Protein AF-A0A0F8YBX0-F1 (afdb_monomer)

Foldseek 3Di:
DDDQQEAEAPDPDEDEDAAAEAEAETLAEYEYEYQVAYEYEYAHAYAYEHQAEYEYDANHEYEYHHAYEYEYHHNPQVHAHEHRAEYEYQHAHFYEYLHHHEDEHAEEYEYYRHQYEYAYNEEYEYEAYEYEYEHAQEYHANYEYEYAHEAYEYEYLYYHHLDEYYYHDAAHEYEYENDAHEAEANEEYYHCAEEYHAEYCYYAAQEEYDHQHAPYEYAHENDLHEYYAAYEYEENAEYHYYYNAEYEHNYEYEHAAEYYAEYAEEYAYAEYEYCHEYEHEHNEAEYHYQEEYYYNAEEYEHYHQEYEDQYEYEHPQYEYHYHYHYHYDHPDDHYYYGNPYYD

Radius of gyration: 24.13 Å; Cα contacts (8 Å, |Δi|>4): 1318; chains: 1; bounding box: 61×29×76 Å

Nearest PDB structures (foldseek):
  5awf-assembly1_B  TM=1.419E-01  e=5.765E-01  Escherichia coli K-12

Mean predicted aligned error: 5.69 Å

Secondary structure (DSSP, 8-state):
-PPTT-EEEE-SS-EE-SSPPEEEEESS-EEEE-SS-EEEESSS-EEEEESS-EEE-TT--EEEESSPPEEEEES-TTS-EEESS-EEE-STT-EEE-S-EEE--SS-EEEE-TTSEEEESS-EEESSS-EEEEETTEEEESS-EEEESS-EEEEESSEEESS-EEEEEET--EEEE-TTS-EEESS-EEEEES-EEEE-SSEEESS-EEE-STT--EEEE-TTS-EEESS-EEESS-EEEEESSEEEEEEEEEESS-EEEEESSEEEEEEEEESS-EEEEESSS-EEE-S-EEESSS-EEEEEEEEEESS-EEESSS-EEEEEEEEE--SSPPPEEESS-B-

Sequence (343 aa):
SAQTGQVLFLAGRDVTSTDNSLTVNADGAIRMASSSGIDFSGNGSVTLNAGDYIEIFEGTNINLQGDGVLTLNAANVTNTTRIGGDLTTAGSGGIAFNSNVTFNGSGNQSIDAGTGTLTTGGTISKNSGDLTLTGNAGIDINGSVSANGGSVSLTGNGVDIDGSIEVYGTGNDVTIDSGSGALTVGSYVYINDGGASLTGTGVNVDDSIWAYGAGKDVTIDSGSDALIVDGYVYAARDAVLLSGDIVTVSGQIGAGNDTIVTAGNKITLGSASASGNVSVGSVSGDVEINGPVESVNNNISLTGNNITLAGDVTASNGDVDLNGTVFADGAGSQTFSAGNALT

Structure (mmCIF, N/CA/C/O backbone):
data_AF-A0A0F8YBX0-F1
#
_entry.id   AF-A0A0F8YBX0-F1
#
loop_
_atom_site.group_PDB
_atom_site.id
_atom_site.type_symbol
_atom_site.label_atom_id
_atom_site.label_alt_id
_atom_site.label_comp_id
_atom_site.label_asym_id
_atom_site.label_entity_id
_atom_site.label_seq_id
_atom_site.pdbx_PDB_ins_code
_atom_site.Cartn_x
_atom_site.Cartn_y
_atom_site.Cartn_z
_atom_site.occupancy
_atom_site.B_iso_or_equiv
_atom_site.auth_seq_id
_atom_site.auth_comp_id
_atom_site.auth_asym_id
_atom_site.auth_atom_id
_atom_site.pdbx_PDB_model_num
ATOM 1 N N . SER A 1 1 ? 9.546 1.836 -42.714 1.00 39.84 1 SER A N 1
ATOM 2 C CA . SER A 1 1 ? 10.340 3.032 -43.060 1.00 39.84 1 SER A CA 1
ATOM 3 C C . SER A 1 1 ? 10.356 3.953 -41.856 1.00 39.84 1 SER A C 1
ATOM 5 O O . SER A 1 1 ? 9.281 4.277 -41.367 1.00 39.84 1 SER A O 1
ATOM 7 N N . ALA A 1 2 ? 11.529 4.330 -41.343 1.00 39.16 2 ALA A N 1
ATOM 8 C CA . ALA A 1 2 ? 11.609 5.375 -40.322 1.00 39.16 2 ALA A CA 1
ATOM 9 C C . ALA A 1 2 ? 11.125 6.697 -40.942 1.00 39.16 2 ALA A C 1
ATOM 11 O O . ALA A 1 2 ? 11.551 7.043 -42.046 1.00 39.16 2 ALA A O 1
ATOM 12 N N . GLN A 1 3 ? 10.189 7.386 -40.291 1.00 49.31 3 GLN A N 1
ATOM 13 C CA . GLN A 1 3 ? 9.856 8.762 -40.665 1.00 49.31 3 GLN A CA 1
ATOM 14 C C . GLN A 1 3 ? 11.001 9.687 -40.215 1.00 49.31 3 GLN A C 1
ATOM 16 O O . GLN A 1 3 ? 11.781 9.327 -39.331 1.00 49.31 3 GLN A O 1
ATOM 21 N N . THR A 1 4 ? 11.133 10.862 -40.830 1.00 48.44 4 THR A N 1
ATOM 22 C CA . THR A 1 4 ? 12.103 11.892 -40.418 1.00 48.44 4 THR A CA 1
ATOM 23 C C . THR A 1 4 ? 12.020 12.145 -38.910 1.00 48.44 4 THR A C 1
ATOM 25 O O . THR A 1 4 ? 10.926 12.350 -38.395 1.00 48.44 4 THR A O 1
ATOM 28 N N . GLY A 1 5 ? 13.163 12.109 -38.215 1.00 58.28 5 GLY A N 1
ATOM 29 C CA . GLY A 1 5 ? 13.253 12.344 -36.766 1.00 58.28 5 GLY A CA 1
ATOM 30 C C . GLY A 1 5 ? 13.137 11.101 -35.872 1.00 58.28 5 GLY A C 1
ATOM 31 O O . GLY A 1 5 ? 13.175 11.247 -34.656 1.00 58.28 5 GLY A O 1
ATOM 32 N N . GLN A 1 6 ? 13.013 9.889 -36.430 1.00 66.38 6 GLN A N 1
ATOM 33 C CA . GLN A 1 6 ? 12.926 8.645 -35.649 1.00 66.38 6 GLN A CA 1
ATOM 34 C C . GLN A 1 6 ? 14.276 7.924 -35.534 1.00 66.38 6 GLN A C 1
ATOM 36 O O . GLN A 1 6 ? 15.013 7.822 -36.517 1.00 66.38 6 GLN A O 1
ATOM 41 N N . VAL A 1 7 ? 14.554 7.340 -34.364 1.00 72.12 7 VAL A N 1
ATOM 42 C CA . VAL A 1 7 ? 15.665 6.394 -34.158 1.00 72.12 7 VAL A CA 1
ATOM 43 C C . VAL A 1 7 ? 15.084 4.993 -33.992 1.00 72.12 7 VAL A C 1
ATOM 45 O O . VAL A 1 7 ? 14.197 4.775 -33.170 1.00 72.12 7 VAL A O 1
ATOM 48 N N . LEU A 1 8 ? 15.571 4.035 -34.783 1.00 70.38 8 LEU A N 1
ATOM 49 C CA . LEU A 1 8 ? 15.164 2.634 -34.701 1.00 70.38 8 LEU A CA 1
ATOM 50 C C . LEU A 1 8 ? 16.365 1.771 -34.310 1.00 70.38 8 LEU A C 1
ATOM 52 O O . LEU A 1 8 ? 17.310 1.636 -35.087 1.00 70.38 8 LEU A O 1
ATOM 56 N N . PHE A 1 9 ? 16.284 1.142 -33.142 1.00 67.38 9 PHE A N 1
ATOM 57 C CA . PHE A 1 9 ? 17.184 0.071 -32.737 1.00 67.38 9 PHE A CA 1
ATOM 58 C C . PHE A 1 9 ? 16.578 -1.275 -33.136 1.00 67.38 9 PHE A C 1
ATOM 60 O O . PHE A 1 9 ? 15.561 -1.706 -32.592 1.00 67.38 9 PHE A O 1
ATOM 67 N N . LEU A 1 10 ? 17.219 -1.938 -34.098 1.00 59.41 10 LEU A N 1
ATOM 68 C CA . LEU A 1 10 ? 16.997 -3.348 -34.412 1.00 59.41 10 LEU A CA 1
ATOM 69 C C . LEU A 1 10 ? 18.193 -4.108 -33.848 1.00 59.41 10 LEU A C 1
ATOM 71 O O . LEU A 1 10 ? 19.228 -4.210 -34.508 1.00 59.41 10 LEU A O 1
ATOM 75 N N . ALA A 1 11 ? 18.092 -4.564 -32.605 1.00 52.44 11 ALA A N 1
ATOM 76 C CA . ALA A 1 11 ? 19.176 -5.300 -31.975 1.00 52.44 11 ALA A CA 1
ATOM 77 C C . ALA A 1 11 ? 18.895 -6.803 -32.081 1.00 52.44 11 ALA A C 1
ATOM 79 O O . ALA A 1 11 ? 17.856 -7.285 -31.653 1.00 52.44 11 ALA A O 1
ATOM 80 N N . GLY A 1 12 ? 19.838 -7.537 -32.670 1.00 45.53 12 GLY A N 1
ATOM 81 C CA . GLY A 1 12 ? 20.016 -8.974 -32.435 1.00 45.53 12 GLY A CA 1
ATOM 82 C C . GLY A 1 12 ? 21.286 -9.266 -31.626 1.00 45.53 12 GLY A C 1
ATOM 83 O O . GLY A 1 12 ? 21.743 -10.405 -31.620 1.00 45.53 12 GLY A O 1
ATOM 84 N N . ARG A 1 13 ? 21.915 -8.226 -31.047 1.00 49.25 13 ARG A N 1
ATOM 85 C CA . ARG A 1 13 ? 23.166 -8.261 -30.273 1.00 49.25 13 ARG A CA 1
ATOM 86 C C . ARG A 1 13 ? 23.241 -7.079 -29.296 1.00 49.25 13 ARG A C 1
ATOM 88 O O . ARG A 1 13 ? 22.778 -5.992 -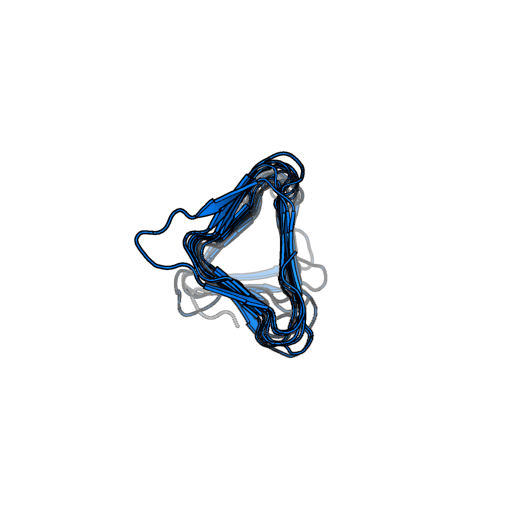29.636 1.00 49.25 13 ARG A O 1
ATOM 95 N N . ASP A 1 14 ? 23.879 -7.323 -28.156 1.00 55.38 14 ASP A N 1
ATOM 96 C CA . ASP A 1 14 ? 24.132 -6.418 -27.025 1.00 55.38 14 ASP A CA 1
ATOM 97 C C . ASP A 1 14 ? 24.730 -5.058 -27.430 1.00 55.38 14 ASP A C 1
ATOM 99 O O . ASP A 1 14 ? 25.577 -4.968 -28.327 1.00 55.38 14 ASP A O 1
ATOM 103 N N . VAL A 1 15 ? 24.329 -3.997 -26.726 1.00 64.06 15 VAL A N 1
ATOM 104 C CA . VAL A 1 15 ? 24.934 -2.663 -26.800 1.00 64.06 15 VAL A CA 1
ATOM 105 C C . VAL A 1 15 ? 25.914 -2.515 -25.632 1.00 64.06 15 VAL A C 1
ATOM 107 O O . VAL A 1 15 ? 25.563 -2.077 -24.540 1.00 64.06 15 VAL A O 1
ATOM 110 N N . THR A 1 16 ? 27.174 -2.889 -25.845 1.00 52.59 16 THR A N 1
ATOM 111 C CA . THR A 1 16 ? 28.233 -2.752 -24.829 1.00 52.59 16 THR A CA 1
ATOM 112 C C . THR A 1 16 ? 28.818 -1.338 -24.831 1.00 52.59 16 THR A C 1
ATOM 114 O O . THR A 1 16 ? 29.357 -0.896 -25.846 1.00 52.59 16 THR A O 1
ATOM 117 N N . SER A 1 17 ? 28.786 -0.648 -23.686 1.00 58.25 17 SER A N 1
ATOM 118 C CA . SER A 1 17 ? 29.531 0.594 -23.446 1.00 58.25 17 SER A CA 1
ATOM 119 C C . SER A 1 17 ? 30.462 0.396 -22.254 1.00 58.25 17 SER A C 1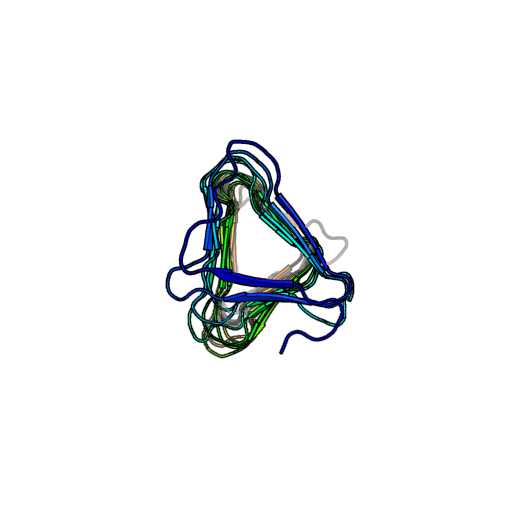
ATOM 121 O O . SER A 1 17 ? 30.015 0.175 -21.140 1.00 58.25 17 SER A O 1
ATOM 123 N N . THR A 1 18 ? 31.773 0.460 -22.451 1.00 52.84 18 THR A N 1
ATOM 124 C CA . THR A 1 18 ? 32.767 0.173 -21.402 1.00 52.84 18 THR A CA 1
ATOM 125 C C . THR A 1 18 ? 32.967 1.363 -20.449 1.00 52.84 18 THR A C 1
ATOM 127 O O . THR A 1 18 ? 34.060 1.908 -20.412 1.00 52.84 18 THR A O 1
ATOM 130 N N . ASP A 1 19 ? 31.918 1.781 -19.728 1.00 61.25 19 ASP A N 1
ATOM 131 C CA . ASP A 1 19 ? 31.865 2.859 -18.704 1.00 61.25 19 ASP A CA 1
ATOM 132 C C . ASP A 1 19 ? 31.370 4.243 -19.161 1.00 61.25 19 ASP A C 1
ATOM 134 O O . ASP A 1 19 ? 31.196 5.137 -18.334 1.00 61.25 19 ASP A O 1
ATOM 138 N N . ASN A 1 20 ? 31.077 4.447 -20.447 1.00 71.94 20 ASN A N 1
ATOM 139 C CA . ASN A 1 20 ? 30.476 5.705 -20.900 1.00 71.94 20 ASN A CA 1
ATOM 140 C C . ASN A 1 20 ? 28.948 5.635 -20.847 1.00 71.94 20 ASN A C 1
ATOM 142 O O . ASN A 1 20 ? 28.354 4.634 -21.255 1.00 71.94 20 ASN A O 1
ATOM 146 N N . SER A 1 21 ? 28.306 6.721 -20.420 1.00 84.94 21 SER A N 1
ATOM 147 C CA . SER A 1 21 ? 26.856 6.855 -20.552 1.00 84.94 21 SER A CA 1
ATOM 148 C C . SER A 1 21 ? 26.447 6.865 -22.028 1.00 84.94 21 SER A C 1
ATOM 150 O O . SER A 1 21 ? 27.082 7.523 -22.857 1.00 84.94 21 SER A O 1
ATOM 152 N N . LEU A 1 22 ? 25.369 6.157 -22.357 1.00 85.94 22 LEU A N 1
ATOM 153 C CA . LEU A 1 22 ? 24.723 6.225 -23.663 1.00 85.94 22 LEU A CA 1
ATOM 154 C C . LEU A 1 22 ? 23.557 7.206 -23.579 1.00 85.94 22 LEU A C 1
ATOM 156 O O . LEU A 1 22 ? 22.619 6.998 -22.816 1.00 85.94 22 LEU A O 1
ATOM 160 N N . THR A 1 23 ? 23.577 8.243 -24.410 1.00 86.25 23 THR A N 1
ATOM 161 C CA . THR A 1 23 ? 22.420 9.122 -24.595 1.00 86.25 23 THR A CA 1
ATOM 162 C C . THR A 1 23 ? 21.936 9.028 -26.030 1.00 86.25 23 THR A C 1
ATOM 164 O O . THR A 1 23 ? 22.690 9.293 -26.967 1.00 86.25 23 THR A O 1
ATOM 167 N N . VAL A 1 24 ? 20.665 8.682 -26.202 1.00 86.50 24 VAL A N 1
ATOM 168 C CA . VAL A 1 24 ? 19.986 8.690 -27.496 1.00 86.50 24 VAL A CA 1
ATOM 169 C C . VAL A 1 24 ? 18.969 9.817 -27.488 1.00 86.50 24 VAL A C 1
ATOM 171 O O . VAL A 1 24 ? 18.080 9.829 -26.646 1.00 86.50 24 VAL A O 1
ATOM 174 N N . ASN A 1 25 ? 19.078 10.736 -28.444 1.00 84.56 25 ASN A N 1
ATOM 175 C CA . ASN A 1 25 ? 18.107 11.806 -28.645 1.00 84.56 25 ASN A CA 1
ATOM 176 C C . ASN A 1 25 ? 17.423 11.618 -30.001 1.00 84.56 25 ASN A C 1
ATOM 178 O O . ASN A 1 25 ? 18.104 11.436 -31.013 1.00 84.56 25 ASN A O 1
ATOM 182 N N . ALA A 1 26 ? 16.098 11.684 -30.025 1.00 82.50 26 ALA A N 1
ATOM 183 C CA . ALA A 1 26 ? 15.301 11.710 -31.242 1.00 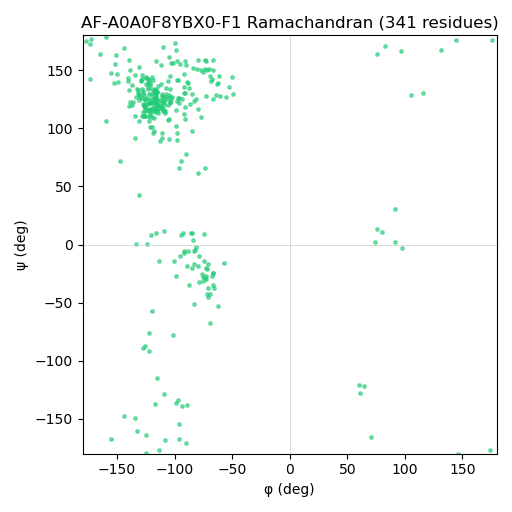82.50 26 ALA A CA 1
ATOM 184 C C . ALA A 1 26 ? 14.270 12.836 -31.146 1.00 82.50 26 ALA A C 1
ATOM 186 O O . ALA A 1 26 ? 13.537 12.907 -30.164 1.00 82.50 26 ALA A O 1
ATOM 187 N N . ASP A 1 27 ? 14.173 13.680 -32.175 1.00 83.00 27 ASP A N 1
ATOM 188 C CA . ASP A 1 27 ? 13.144 14.731 -32.234 1.00 83.00 27 ASP A CA 1
ATOM 189 C C . ASP A 1 27 ? 11.726 14.143 -32.360 1.00 83.00 27 ASP A C 1
ATOM 191 O O . ASP A 1 27 ? 10.754 14.792 -31.995 1.00 83.00 27 ASP A O 1
ATOM 195 N N . GLY A 1 28 ? 11.609 12.917 -32.882 1.00 85.38 28 GLY A N 1
ATOM 196 C CA . GLY A 1 28 ? 10.369 12.144 -32.956 1.00 85.38 28 GLY A CA 1
ATOM 197 C C . GLY A 1 28 ? 10.388 10.952 -31.998 1.00 85.38 28 GLY A C 1
ATOM 198 O O . GLY A 1 28 ? 10.661 11.094 -30.808 1.00 85.38 28 GLY A O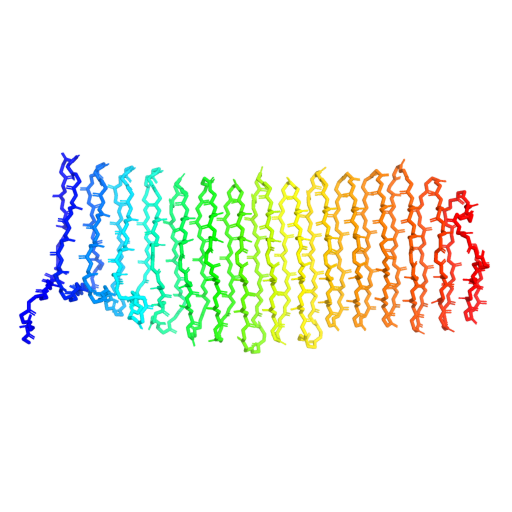 1
ATOM 199 N N . ALA A 1 29 ? 10.091 9.756 -32.512 1.00 85.75 29 ALA A N 1
ATOM 200 C CA . ALA A 1 29 ? 10.025 8.531 -31.714 1.00 85.75 29 ALA A CA 1
ATOM 201 C C . ALA A 1 29 ? 11.353 7.752 -31.661 1.00 85.75 29 ALA A C 1
ATOM 203 O O . ALA A 1 29 ? 12.077 7.663 -32.659 1.00 85.75 29 ALA A O 1
ATOM 204 N N . ILE A 1 30 ? 11.611 7.092 -30.530 1.00 87.62 30 ILE A N 1
ATOM 205 C CA . ILE A 1 30 ? 12.611 6.021 -30.407 1.00 87.62 30 ILE A CA 1
ATOM 206 C C . ILE A 1 30 ? 11.870 4.686 -30.414 1.00 87.62 30 ILE A C 1
ATOM 208 O O . ILE A 1 30 ? 10.954 4.482 -29.625 1.00 87.62 30 ILE A O 1
ATOM 212 N N . ARG A 1 31 ? 12.265 3.762 -31.291 1.00 88.25 31 ARG A N 1
ATOM 213 C CA . ARG A 1 31 ? 11.705 2.405 -31.332 1.00 88.25 31 ARG A CA 1
ATOM 214 C C . ARG A 1 31 ? 12.781 1.354 -31.137 1.00 88.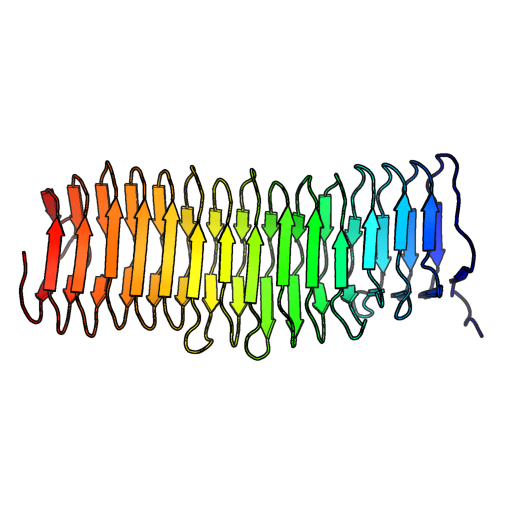25 31 ARG A C 1
ATOM 216 O O . ARG A 1 31 ? 13.860 1.467 -31.718 1.00 88.25 31 ARG A O 1
ATOM 223 N N . MET A 1 32 ? 12.474 0.319 -30.368 1.00 87.56 32 MET A N 1
ATOM 224 C CA . MET A 1 32 ? 13.408 -0.732 -29.979 1.00 87.56 32 MET A CA 1
ATOM 225 C C . MET A 1 32 ? 12.743 -2.100 -30.108 1.00 87.56 32 MET A C 1
ATOM 227 O O . MET A 1 32 ? 11.702 -2.343 -29.502 1.00 87.56 32 MET A O 1
ATOM 231 N N . ALA A 1 33 ? 13.338 -2.993 -30.899 1.00 85.88 33 ALA A N 1
ATOM 232 C CA . ALA A 1 33 ? 12.862 -4.363 -31.077 1.00 85.88 33 ALA A CA 1
ATOM 233 C C . ALA A 1 33 ? 14.023 -5.354 -30.958 1.00 85.88 33 ALA A C 1
ATOM 235 O O . ALA A 1 33 ? 15.055 -5.169 -31.611 1.00 85.88 33 ALA A O 1
ATOM 236 N N . SER A 1 34 ? 13.823 -6.425 -30.193 1.00 84.12 34 SER A N 1
ATOM 237 C CA . SER A 1 34 ? 14.709 -7.589 -30.166 1.00 84.12 34 SER A CA 1
ATOM 238 C C . SER A 1 34 ? 13.937 -8.841 -29.762 1.00 84.12 34 SER A C 1
ATOM 240 O O . SER A 1 34 ? 13.139 -8.812 -28.833 1.00 84.12 34 SER A O 1
ATOM 242 N N . SER A 1 35 ? 14.212 -9.967 -30.422 1.00 80.06 35 SER A N 1
ATOM 243 C CA . SER A 1 35 ? 13.662 -11.273 -30.034 1.00 80.06 35 SER A CA 1
ATOM 244 C C . SER A 1 35 ? 14.392 -11.918 -28.851 1.00 80.06 35 SER A C 1
ATOM 246 O O . SER A 1 35 ? 13.953 -12.956 -28.368 1.00 80.06 35 SER A O 1
ATOM 248 N N . SER A 1 36 ? 15.535 -11.366 -28.436 1.00 81.69 36 SER A N 1
ATOM 249 C CA . SER A 1 36 ? 16.374 -11.889 -27.348 1.00 81.69 36 SER A CA 1
ATOM 250 C C . SER A 1 36 ? 16.569 -10.891 -26.205 1.00 81.69 36 SER A C 1
ATOM 252 O O . SER A 1 36 ? 17.389 -11.138 -25.331 1.00 81.69 36 SER A O 1
ATOM 254 N N . GLY A 1 37 ? 15.855 -9.763 -26.226 1.00 83.69 37 GLY A N 1
ATOM 255 C CA . GLY A 1 37 ? 16.114 -8.626 -25.341 1.00 83.69 37 GLY A CA 1
ATOM 256 C C . GLY A 1 37 ? 17.234 -7.704 -25.840 1.00 83.69 37 GLY A C 1
ATOM 257 O O . GLY A 1 37 ? 17.900 -7.978 -26.845 1.00 83.69 37 GLY A O 1
ATOM 258 N N . ILE A 1 38 ? 17.377 -6.560 -25.179 1.00 85.38 38 ILE A N 1
ATOM 259 C CA . ILE A 1 38 ? 18.378 -5.529 -25.457 1.00 85.38 38 ILE A CA 1
ATOM 260 C C . ILE A 1 38 ? 19.191 -5.325 -24.189 1.00 85.38 38 ILE A C 1
ATOM 262 O O . ILE A 1 38 ? 18.705 -4.749 -23.215 1.00 85.38 38 ILE A O 1
ATOM 266 N N . ASP A 1 39 ? 20.438 -5.768 -24.240 1.00 85.25 39 ASP A N 1
ATOM 267 C CA . ASP A 1 39 ? 21.356 -5.659 -23.119 1.00 85.25 39 ASP A CA 1
ATOM 268 C C . ASP A 1 39 ? 22.241 -4.427 -23.288 1.00 85.25 39 ASP A C 1
ATOM 270 O O . ASP A 1 39 ? 22.920 -4.261 -24.306 1.00 85.25 39 ASP A O 1
ATOM 274 N N . PHE A 1 40 ? 22.255 -3.574 -22.272 1.00 81.12 40 PHE A N 1
ATOM 275 C CA . PHE A 1 40 ? 23.207 -2.486 -22.122 1.00 81.12 40 PHE A CA 1
ATOM 276 C C . PHE A 1 40 ? 24.206 -2.875 -21.040 1.00 81.12 40 PHE A C 1
ATOM 278 O O . PHE A 1 40 ? 23.862 -2.907 -19.863 1.00 81.12 40 PHE A O 1
ATOM 285 N N . SER A 1 41 ? 25.438 -3.200 -21.422 1.00 76.75 41 SER A N 1
ATOM 286 C CA . SER A 1 41 ? 26.470 -3.615 -20.466 1.00 76.75 41 SER A CA 1
ATOM 287 C C . SER A 1 41 ? 27.480 -2.501 -20.210 1.00 76.75 41 SER A C 1
ATOM 289 O O . SER A 1 41 ? 28.002 -1.941 -21.179 1.00 76.75 41 SER A O 1
ATOM 291 N N . GLY A 1 42 ? 27.799 -2.254 -18.938 1.00 71.25 42 GLY A N 1
ATOM 292 C CA . GLY A 1 42 ? 28.751 -1.252 -18.456 1.00 71.25 42 GLY A CA 1
ATOM 293 C C . GLY A 1 42 ? 28.189 -0.391 -17.325 1.00 71.25 42 GLY A C 1
ATOM 294 O O . GLY A 1 42 ? 26.989 -0.373 -17.083 1.00 71.25 42 GLY A O 1
ATOM 295 N N . ASN A 1 43 ? 29.053 0.367 -16.645 1.00 79.94 43 ASN A N 1
ATOM 296 C CA . ASN A 1 43 ? 28.651 1.171 -15.479 1.00 79.94 43 ASN A CA 1
ATOM 297 C C . ASN A 1 43 ? 28.011 2.529 -15.830 1.00 79.94 43 ASN A C 1
ATOM 299 O O . ASN A 1 43 ? 27.601 3.267 -14.939 1.00 79.94 43 ASN A O 1
ATOM 303 N N . GLY A 1 44 ? 27.967 2.895 -17.114 1.00 82.19 44 GLY A N 1
ATOM 304 C CA . GLY A 1 44 ? 27.393 4.162 -17.567 1.00 82.19 44 GLY A CA 1
ATOM 305 C C . GLY A 1 44 ? 25.863 4.137 -17.589 1.00 82.19 44 GLY A C 1
ATOM 306 O O . GLY A 1 44 ? 25.254 3.101 -17.844 1.00 82.19 44 GLY A O 1
ATOM 307 N N . SER A 1 45 ? 25.232 5.292 -17.375 1.00 88.31 45 SER A N 1
ATOM 308 C CA . SER A 1 45 ? 23.773 5.419 -17.491 1.00 88.31 45 SER A CA 1
ATOM 309 C C . SER A 1 45 ? 23.309 5.318 -18.945 1.00 88.31 45 SER A C 1
ATOM 311 O O . SER A 1 45 ? 24.011 5.739 -19.869 1.00 88.31 45 SER A O 1
ATOM 313 N N . VAL A 1 46 ? 22.088 4.828 -19.153 1.00 89.00 46 VAL A N 1
ATOM 314 C CA . VAL A 1 46 ? 21.417 4.827 -20.458 1.00 89.00 46 VAL A CA 1
ATOM 315 C C . VAL A 1 46 ? 20.250 5.793 -20.397 1.00 89.00 46 VAL A C 1
ATOM 317 O O . VAL A 1 46 ? 19.318 5.611 -19.621 1.00 89.00 46 VAL A O 1
ATOM 320 N N . THR A 1 47 ? 20.280 6.820 -21.237 1.00 88.94 47 THR A N 1
ATOM 321 C CA . THR A 1 47 ? 19.202 7.802 -21.345 1.00 88.94 47 THR A CA 1
ATOM 322 C C . THR A 1 47 ? 18.628 7.795 -22.752 1.00 88.94 47 THR A C 1
ATOM 324 O O . THR A 1 47 ? 19.343 8.046 -23.726 1.00 88.94 47 THR A O 1
ATOM 327 N N . LEU A 1 48 ? 17.324 7.554 -22.856 1.00 89.12 48 LEU A N 1
ATOM 328 C CA . LEU A 1 48 ? 16.567 7.646 -24.099 1.00 89.12 48 LEU A CA 1
ATOM 329 C C . LEU A 1 48 ? 15.654 8.872 -24.025 1.00 89.12 48 LEU A C 1
ATOM 331 O O . LEU A 1 48 ? 14.759 8.922 -23.186 1.00 89.12 48 LEU A O 1
ATOM 335 N N . ASN A 1 49 ? 15.883 9.850 -24.898 1.00 86.62 49 ASN A N 1
ATOM 336 C CA . ASN A 1 49 ? 15.092 11.072 -25.004 1.00 86.62 49 ASN A CA 1
ATOM 337 C C . ASN A 1 49 ? 14.381 11.103 -26.359 1.00 86.62 49 ASN A C 1
ATOM 339 O O . ASN A 1 49 ? 15.027 11.226 -27.402 1.00 86.62 49 ASN A O 1
ATOM 343 N N . ALA A 1 50 ? 13.057 11.012 -26.347 1.00 84.81 50 ALA A N 1
ATOM 344 C CA . ALA A 1 50 ? 12.219 11.112 -27.534 1.00 84.81 50 ALA A CA 1
ATOM 345 C C . ALA A 1 50 ? 11.338 12.366 -27.460 1.00 84.81 50 ALA A C 1
ATOM 347 O O . ALA A 1 50 ? 10.733 12.646 -26.424 1.00 84.81 50 ALA A O 1
ATOM 348 N N . GLY A 1 51 ? 11.231 13.107 -28.562 1.00 81.44 51 GLY A N 1
ATOM 349 C CA . GLY A 1 51 ? 10.289 14.219 -28.677 1.00 81.44 51 GLY A CA 1
ATOM 350 C C . GLY A 1 51 ? 8.832 13.750 -28.665 1.00 81.44 51 GLY A C 1
ATOM 351 O O . GLY A 1 51 ? 7.988 14.409 -28.062 1.00 81.44 51 GLY A O 1
ATOM 352 N N . ASP A 1 52 ? 8.558 12.576 -29.251 1.00 85.19 52 ASP A N 1
ATOM 353 C CA . ASP A 1 52 ? 7.218 11.980 -29.298 1.00 85.19 52 ASP A CA 1
ATOM 354 C C . ASP A 1 52 ? 7.024 10.867 -28.258 1.00 85.19 52 ASP A C 1
ATOM 356 O O . ASP A 1 52 ? 6.366 11.088 -27.251 1.00 85.19 52 ASP A O 1
ATOM 360 N N . TYR A 1 53 ? 7.550 9.662 -28.510 1.00 86.31 53 TYR A N 1
ATOM 361 C CA . TYR A 1 53 ? 7.425 8.497 -27.623 1.00 86.31 53 TYR A CA 1
ATOM 362 C C . TYR A 1 53 ? 8.613 7.549 -27.736 1.00 86.31 53 TYR A C 1
ATOM 364 O O . TYR A 1 53 ? 9.343 7.543 -28.731 1.00 86.31 53 TYR A O 1
ATOM 372 N N . ILE A 1 54 ? 8.745 6.687 -26.733 1.00 88.00 54 ILE A N 1
ATOM 373 C CA . ILE A 1 54 ? 9.626 5.522 -26.755 1.00 88.00 54 ILE A CA 1
ATOM 374 C C . ILE A 1 54 ? 8.744 4.277 -26.875 1.00 88.00 54 ILE A C 1
ATOM 376 O O . ILE A 1 54 ? 7.777 4.129 -26.135 1.00 88.00 54 ILE A O 1
ATOM 380 N N . GLU A 1 55 ? 9.038 3.393 -27.820 1.00 89.31 55 GLU A N 1
ATOM 381 C CA . GLU A 1 55 ? 8.318 2.131 -28.010 1.00 89.31 55 GLU A CA 1
ATOM 382 C C . GLU A 1 55 ? 9.297 0.961 -27.988 1.00 89.31 55 GLU A C 1
ATOM 384 O O . GLU A 1 55 ? 10.186 0.858 -28.834 1.00 89.31 55 GLU A O 1
ATOM 389 N N . ILE A 1 56 ? 9.104 0.069 -27.025 1.00 88.44 56 ILE A N 1
ATOM 390 C CA . ILE A 1 56 ? 9.797 -1.207 -26.894 1.00 88.44 56 ILE A CA 1
ATOM 391 C C . ILE A 1 56 ? 8.776 -2.286 -27.248 1.00 88.44 56 ILE A C 1
ATOM 393 O O . ILE A 1 56 ? 7.748 -2.414 -26.581 1.00 88.44 56 ILE A O 1
ATOM 397 N N . PHE A 1 57 ? 9.012 -3.017 -28.336 1.00 85.69 57 PHE A N 1
ATOM 398 C CA . PHE A 1 57 ? 8.025 -3.958 -28.871 1.00 85.69 57 PHE A CA 1
ATOM 399 C C . PHE A 1 57 ? 7.771 -5.155 -27.942 1.00 85.69 57 PHE A C 1
ATOM 401 O O . PHE A 1 57 ? 8.596 -5.500 -27.098 1.00 85.69 57 PHE A O 1
ATOM 408 N N . GLU A 1 58 ? 6.614 -5.803 -28.115 1.00 82.38 58 GLU A N 1
ATOM 409 C CA . GLU A 1 58 ? 6.223 -6.986 -27.335 1.00 82.38 58 GLU A CA 1
ATOM 410 C C . GLU A 1 58 ? 7.303 -8.075 -27.357 1.00 82.38 58 GLU A C 1
ATOM 412 O O . GLU A 1 58 ? 7.899 -8.358 -28.399 1.00 82.38 58 GLU A O 1
ATOM 417 N N . GLY A 1 59 ? 7.579 -8.648 -26.182 1.00 80.44 59 GLY A N 1
ATOM 418 C CA . GLY A 1 59 ? 8.622 -9.658 -25.990 1.00 80.44 59 GLY A CA 1
ATOM 419 C C . GLY A 1 59 ? 10.056 -9.115 -26.006 1.00 80.44 59 GLY A C 1
ATOM 420 O O . GLY A 1 59 ? 10.996 -9.899 -25.893 1.00 80.44 59 GLY A O 1
ATOM 421 N N . THR A 1 60 ? 10.249 -7.797 -26.141 1.00 85.12 60 THR A N 1
ATOM 422 C CA . THR A 1 60 ? 11.569 -7.168 -26.014 1.00 85.12 60 THR A CA 1
ATOM 423 C C . THR A 1 60 ? 11.800 -6.739 -24.569 1.00 85.12 60 THR A C 1
ATOM 425 O O . THR A 1 60 ? 11.221 -5.754 -24.117 1.00 85.12 60 THR A O 1
ATOM 428 N N . ASN A 1 61 ? 12.685 -7.447 -23.870 1.00 86.06 61 ASN A N 1
ATOM 429 C CA . ASN A 1 61 ? 13.170 -7.031 -22.553 1.00 86.06 61 ASN A CA 1
ATOM 430 C C . ASN A 1 61 ? 14.326 -6.033 -22.699 1.00 86.06 61 ASN A C 1
ATOM 432 O O . ASN A 1 61 ? 15.067 -6.093 -23.685 1.00 86.06 61 ASN A O 1
ATOM 436 N N . ILE A 1 62 ? 14.511 -5.146 -21.723 1.00 85.75 62 ILE A N 1
ATOM 437 C CA . ILE A 1 62 ? 15.727 -4.330 -21.607 1.00 85.75 62 ILE A CA 1
ATOM 438 C C . ILE A 1 62 ? 16.443 -4.690 -20.315 1.00 85.75 62 ILE A C 1
ATOM 440 O O . ILE A 1 62 ? 15.864 -4.572 -19.238 1.00 85.75 62 ILE A O 1
ATOM 444 N N . ASN A 1 63 ? 17.720 -5.043 -20.434 1.00 85.62 63 ASN A N 1
ATOM 445 C CA . ASN A 1 63 ? 18.566 -5.354 -19.293 1.00 85.62 63 ASN A CA 1
ATOM 446 C C . ASN A 1 63 ? 19.736 -4.370 -19.232 1.00 85.62 63 ASN A C 1
ATOM 448 O O . ASN A 1 63 ? 20.521 -4.274 -20.175 1.00 85.62 63 ASN A O 1
ATOM 452 N N . LEU A 1 64 ? 19.891 -3.655 -18.122 1.00 83.69 64 LEU A N 1
ATOM 453 C CA . LEU A 1 64 ? 21.097 -2.878 -17.835 1.00 83.69 64 LEU A CA 1
ATOM 454 C C . LEU A 1 64 ? 21.999 -3.681 -16.903 1.00 83.69 64 LEU A C 1
ATOM 456 O O . LEU A 1 64 ? 21.657 -3.955 -15.753 1.00 83.69 64 LEU A O 1
ATOM 460 N N . GLN A 1 65 ? 23.173 -4.048 -17.403 1.00 80.12 65 GLN A N 1
ATOM 461 C CA . GLN A 1 65 ? 24.207 -4.734 -16.642 1.00 80.12 65 GLN A CA 1
ATOM 462 C C . GLN A 1 65 ? 25.230 -3.697 -16.162 1.00 80.12 65 GLN A C 1
ATOM 464 O O . GLN A 1 65 ? 26.138 -3.337 -16.909 1.00 80.12 65 GLN A O 1
ATOM 469 N N . GLY A 1 66 ? 25.076 -3.209 -14.931 1.00 77.25 66 GLY A N 1
ATOM 470 C CA . GLY A 1 66 ? 25.996 -2.261 -14.296 1.00 77.25 66 GLY A CA 1
ATOM 471 C C . GLY A 1 66 ? 25.288 -1.275 -13.371 1.00 77.25 66 GLY A C 1
ATOM 472 O O . GLY A 1 66 ? 24.069 -1.324 -13.218 1.00 77.25 66 GLY A O 1
ATOM 473 N N . ASP A 1 67 ? 26.063 -0.379 -12.760 1.00 83.50 67 ASP A N 1
ATOM 474 C CA . ASP A 1 67 ? 25.585 0.562 -11.731 1.00 83.50 67 ASP A CA 1
ATOM 475 C C . ASP A 1 67 ? 24.949 1.847 -12.291 1.00 83.50 67 ASP A C 1
ATOM 477 O O . ASP A 1 67 ? 24.588 2.749 -11.535 1.00 83.50 67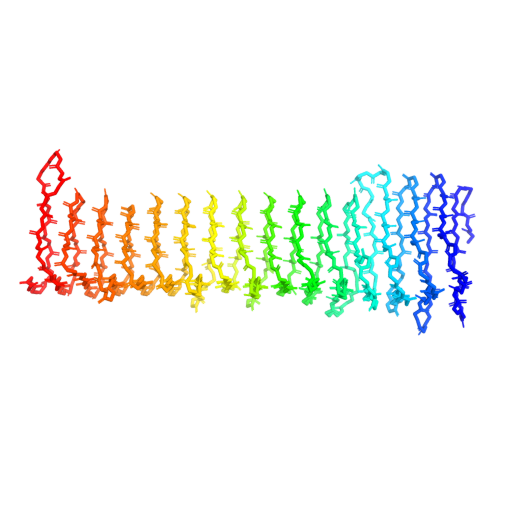 ASP A O 1
ATOM 481 N N . GLY A 1 68 ? 24.822 1.949 -13.616 1.00 84.12 68 GLY A N 1
ATOM 482 C CA . GLY A 1 68 ? 24.188 3.077 -14.289 1.00 84.12 68 GLY A CA 1
ATOM 483 C C . GLY A 1 68 ? 22.664 3.072 -14.156 1.00 84.12 68 GLY A C 1
ATOM 484 O O . GLY A 1 68 ? 22.040 2.040 -13.921 1.00 84.12 68 GLY A O 1
ATOM 485 N N . VAL A 1 69 ? 22.056 4.244 -14.344 1.00 88.12 69 VAL A N 1
ATOM 486 C CA . VAL A 1 69 ? 20.593 4.415 -14.322 1.00 88.12 69 VAL A CA 1
ATOM 487 C C . VAL A 1 69 ? 20.018 4.175 -15.719 1.00 88.12 69 VAL A C 1
ATOM 489 O O . VAL A 1 69 ? 20.573 4.686 -16.699 1.00 88.12 69 VAL A O 1
ATOM 492 N N . LEU A 1 70 ? 18.880 3.480 -15.828 1.00 89.62 70 LEU A N 1
ATOM 493 C CA . LEU A 1 70 ? 18.038 3.549 -17.029 1.00 89.62 70 LEU A CA 1
ATOM 494 C C . LEU A 1 70 ? 17.075 4.726 -16.906 1.00 89.62 70 LEU A C 1
ATOM 496 O O . LEU A 1 70 ? 16.247 4.758 -16.002 1.00 89.62 70 LEU A O 1
ATOM 500 N N . THR A 1 71 ? 17.131 5.669 -17.839 1.00 89.06 71 THR A N 1
ATOM 501 C CA . THR A 1 71 ? 16.215 6.811 -17.883 1.00 89.06 71 THR A CA 1
ATOM 502 C C . THR A 1 71 ? 15.457 6.849 -19.203 1.00 89.06 71 THR A C 1
ATOM 504 O O . THR A 1 71 ? 16.069 6.948 -20.271 1.00 89.06 71 THR A O 1
ATOM 507 N N . LEU A 1 72 ? 14.123 6.817 -19.131 1.00 89.12 72 LEU A N 1
ATOM 508 C CA . LEU A 1 72 ? 13.237 6.937 -20.292 1.00 89.12 72 LEU A CA 1
ATOM 509 C C . LEU A 1 72 ? 12.437 8.245 -20.239 1.00 89.12 72 LEU A C 1
ATOM 511 O O . LEU A 1 72 ? 11.621 8.459 -19.338 1.00 89.12 72 LEU A O 1
ATOM 515 N N . ASN A 1 73 ? 12.650 9.098 -21.242 1.00 87.38 73 ASN A N 1
ATOM 516 C CA . ASN A 1 73 ? 12.059 10.429 -21.338 1.00 87.38 73 ASN A CA 1
ATOM 517 C C . ASN A 1 73 ? 11.316 10.601 -22.669 1.00 87.38 73 ASN A C 1
ATOM 519 O O . ASN A 1 73 ? 11.945 10.721 -23.722 1.00 87.38 73 ASN A O 1
ATOM 523 N N . ALA A 1 74 ? 9.986 10.680 -22.623 1.00 84.62 74 ALA A N 1
ATOM 524 C CA . ALA A 1 74 ? 9.166 11.146 -23.739 1.00 84.62 74 ALA A CA 1
ATOM 525 C C . ALA A 1 74 ? 8.641 12.560 -23.437 1.00 84.62 74 ALA A C 1
ATOM 527 O O . ALA A 1 74 ? 7.965 12.772 -22.431 1.00 84.62 74 ALA A O 1
ATOM 528 N N . ALA A 1 75 ? 8.974 13.538 -24.285 1.00 77.69 75 ALA A N 1
ATOM 529 C CA . ALA A 1 75 ? 8.630 14.945 -24.053 1.00 77.69 75 ALA A CA 1
ATOM 530 C C . ALA A 1 75 ? 7.136 15.240 -24.264 1.00 77.69 75 ALA A C 1
ATOM 532 O O . ALA A 1 75 ? 6.576 16.142 -23.636 1.00 77.69 75 ALA A O 1
ATOM 533 N N . ASN A 1 76 ? 6.473 14.489 -25.144 1.00 73.38 76 ASN A N 1
ATOM 534 C CA . ASN A 1 76 ? 5.047 14.635 -25.367 1.00 73.38 76 ASN A CA 1
ATOM 535 C C . ASN A 1 76 ? 4.257 13.813 -24.342 1.00 73.38 76 ASN A C 1
ATOM 537 O O . ASN A 1 76 ? 4.005 12.631 -24.541 1.00 73.38 76 ASN A O 1
ATOM 541 N N . VAL A 1 77 ? 3.787 14.471 -23.282 1.00 58.38 77 VAL A N 1
ATOM 542 C CA . VAL A 1 77 ? 2.986 13.866 -22.199 1.00 58.38 77 VAL A CA 1
ATOM 543 C C . VAL A 1 77 ? 1.693 13.171 -22.661 1.00 58.38 77 VAL A C 1
ATOM 545 O O . VAL A 1 77 ? 1.118 12.391 -21.903 1.00 58.38 77 VAL A O 1
ATOM 548 N N . THR A 1 78 ? 1.227 13.428 -23.892 1.00 61.94 78 THR A N 1
ATOM 549 C CA . THR A 1 78 ? 0.067 12.731 -24.482 1.00 61.94 78 THR A CA 1
ATOM 550 C C . THR A 1 78 ? 0.431 11.405 -25.151 1.00 61.94 78 THR A C 1
ATOM 552 O O . THR A 1 78 ? -0.436 10.550 -25.316 1.00 61.94 78 THR A O 1
ATOM 555 N N . ASN A 1 79 ? 1.704 11.207 -25.502 1.00 65.25 79 ASN A N 1
ATOM 556 C CA . ASN A 1 79 ? 2.214 9.972 -26.073 1.00 65.25 79 ASN A CA 1
ATOM 557 C C . ASN A 1 79 ? 3.015 9.215 -25.003 1.00 65.25 79 ASN A C 1
ATOM 559 O O . ASN A 1 79 ? 4.115 9.591 -24.617 1.00 65.25 79 ASN A O 1
ATOM 563 N N . THR A 1 80 ? 2.440 8.122 -24.519 1.00 79.25 80 THR A N 1
ATOM 564 C CA . THR A 1 80 ? 3.033 7.252 -23.497 1.00 79.25 80 THR A CA 1
ATOM 565 C C . THR A 1 80 ? 4.261 6.515 -24.031 1.00 79.25 80 THR A C 1
ATOM 567 O O . THR A 1 80 ? 4.224 5.994 -25.150 1.00 79.25 80 THR A O 1
ATOM 570 N N . THR A 1 81 ? 5.302 6.364 -23.210 1.00 90.88 81 THR A N 1
ATOM 571 C CA . THR A 1 81 ? 6.318 5.325 -23.428 1.00 90.88 81 THR A CA 1
ATOM 572 C C . THR A 1 81 ? 5.632 3.960 -23.384 1.00 90.88 81 THR A C 1
ATOM 574 O O . THR A 1 81 ? 4.897 3.677 -22.446 1.00 90.88 81 THR A O 1
ATOM 577 N N . ARG A 1 82 ? 5.823 3.113 -24.397 1.00 92.38 82 ARG A N 1
ATOM 578 C CA . ARG A 1 82 ? 5.187 1.790 -24.500 1.00 92.38 82 ARG A CA 1
ATOM 579 C C . ARG A 1 82 ? 6.228 0.703 -24.302 1.00 92.38 82 ARG A C 1
ATOM 581 O O . ARG A 1 82 ? 7.240 0.712 -25.003 1.00 92.38 82 ARG A O 1
ATOM 588 N N . ILE A 1 83 ? 5.979 -0.215 -23.375 1.00 92.94 83 ILE A N 1
ATOM 589 C CA . ILE A 1 83 ? 6.924 -1.271 -23.009 1.00 92.94 83 ILE A CA 1
ATOM 590 C C . ILE A 1 83 ? 6.250 -2.632 -23.121 1.00 92.94 83 ILE A C 1
ATOM 592 O O . ILE A 1 83 ? 5.354 -2.971 -22.349 1.00 92.94 83 ILE A O 1
ATOM 596 N N . GLY A 1 84 ? 6.677 -3.412 -24.109 1.00 91.31 84 GLY A N 1
ATOM 597 C CA . GLY A 1 84 ? 6.104 -4.716 -24.420 1.00 91.31 84 GLY A CA 1
ATOM 598 C C . GLY A 1 84 ? 6.773 -5.910 -23.728 1.00 91.31 84 GLY A C 1
ATOM 599 O O . GLY A 1 84 ? 6.290 -7.029 -23.889 1.00 91.31 84 GLY A O 1
ATOM 600 N N . GLY A 1 85 ? 7.868 -5.692 -22.999 1.00 92.00 85 GLY A N 1
ATOM 601 C CA . GLY A 1 85 ? 8.563 -6.702 -22.194 1.00 92.00 85 GLY A CA 1
ATOM 602 C C . GLY A 1 85 ? 8.887 -6.193 -20.790 1.00 92.00 85 GLY A C 1
ATOM 603 O O . GLY A 1 85 ? 8.278 -5.224 -20.330 1.00 92.00 85 GLY A O 1
ATOM 604 N N . ASP A 1 86 ? 9.836 -6.847 -20.134 1.00 95.06 86 ASP A N 1
ATOM 605 C CA . ASP A 1 86 ? 10.305 -6.488 -18.794 1.00 95.06 86 ASP A CA 1
ATOM 606 C C . ASP A 1 86 ? 11.487 -5.515 -18.854 1.00 95.06 86 ASP A C 1
ATOM 608 O O . ASP A 1 86 ? 12.216 -5.447 -19.852 1.00 95.06 86 ASP A O 1
ATOM 612 N N . LEU A 1 87 ? 11.694 -4.774 -17.766 1.00 94.44 87 LEU A N 1
ATOM 613 C CA . LEU A 1 87 ? 12.868 -3.927 -17.575 1.00 94.44 87 LEU A CA 1
ATOM 614 C C . LEU A 1 87 ? 13.624 -4.370 -16.329 1.00 94.44 87 LEU A C 1
ATOM 616 O O . LEU A 1 87 ? 13.031 -4.455 -15.257 1.00 94.44 87 LEU A O 1
ATOM 620 N N . THR A 1 88 ? 14.930 -4.585 -16.447 1.00 93.94 88 THR A N 1
ATOM 621 C CA . THR A 1 88 ? 15.764 -5.003 -15.315 1.00 93.94 88 THR A CA 1
ATOM 622 C C . THR A 1 88 ? 17.087 -4.247 -15.300 1.00 93.94 88 THR A C 1
ATOM 624 O O . THR A 1 88 ? 17.745 -4.100 -16.331 1.00 93.94 88 THR A O 1
ATOM 627 N N . THR A 1 89 ? 17.522 -3.800 -14.127 1.00 92.00 89 THR A N 1
ATOM 628 C CA . THR A 1 89 ? 18.887 -3.318 -13.877 1.00 92.00 89 THR A CA 1
ATOM 629 C C . THR A 1 89 ? 19.560 -4.222 -12.851 1.00 92.00 89 THR A C 1
ATOM 631 O O . THR A 1 89 ? 18.967 -4.530 -11.825 1.00 92.00 89 THR A O 1
ATOM 634 N N . ALA A 1 90 ? 20.804 -4.635 -13.087 1.00 85.69 90 ALA A N 1
ATOM 635 C CA . ALA A 1 90 ? 21.532 -5.511 -12.162 1.00 85.69 90 ALA A CA 1
ATOM 636 C C . ALA A 1 90 ? 22.338 -4.757 -11.083 1.00 85.69 90 ALA A C 1
ATOM 638 O O . ALA A 1 90 ? 22.736 -5.367 -10.091 1.00 85.69 90 ALA A O 1
ATOM 639 N N . GLY A 1 91 ? 22.625 -3.467 -11.288 1.00 82.19 91 GLY A N 1
ATOM 640 C CA . GLY A 1 91 ? 23.434 -2.653 -10.375 1.00 82.19 91 GLY A CA 1
ATOM 641 C C . GLY A 1 91 ? 22.634 -1.611 -9.598 1.00 82.19 91 GLY A C 1
ATOM 642 O O . GLY A 1 91 ? 21.403 -1.623 -9.582 1.00 82.19 91 GLY A O 1
ATOM 643 N N . SER A 1 92 ? 23.353 -0.696 -8.947 1.00 87.81 92 SER A N 1
ATOM 644 C CA . SER A 1 92 ? 22.771 0.250 -7.980 1.00 87.81 92 SER A CA 1
ATOM 645 C C . SER A 1 92 ? 22.106 1.490 -8.582 1.00 87.81 92 SER A C 1
ATOM 647 O O . SER A 1 92 ? 21.609 2.329 -7.835 1.00 87.81 92 SER A O 1
ATOM 649 N N . GLY A 1 93 ? 22.131 1.659 -9.905 1.00 87.25 93 GLY A N 1
ATOM 650 C CA . GLY A 1 93 ? 21.647 2.880 -10.558 1.00 87.25 93 GLY A CA 1
ATOM 651 C C . GLY A 1 93 ? 20.126 3.001 -10.618 1.00 87.25 93 GLY A C 1
ATOM 652 O O . GLY A 1 93 ? 19.598 4.109 -10.596 1.00 87.25 93 GLY A O 1
ATOM 653 N N . GLY A 1 94 ? 19.410 1.879 -10.647 1.00 94.56 94 GLY A N 1
ATOM 654 C CA . GLY A 1 94 ? 17.952 1.867 -10.688 1.00 94.56 94 GLY A CA 1
ATOM 655 C C . GLY A 1 94 ? 17.349 2.333 -12.017 1.00 94.56 94 GLY A C 1
ATOM 656 O O . GLY A 1 94 ? 18.016 2.406 -13.057 1.00 94.56 94 GLY A O 1
ATOM 657 N N . ILE A 1 95 ? 16.046 2.617 -11.990 1.00 96.19 95 ILE A N 1
ATOM 658 C CA . ILE A 1 95 ? 15.230 2.911 -13.175 1.00 96.19 95 ILE A CA 1
ATOM 659 C C . ILE A 1 95 ? 14.413 4.176 -12.920 1.00 96.19 95 ILE A C 1
ATOM 661 O O . ILE A 1 95 ? 13.760 4.300 -11.889 1.00 96.19 95 ILE A O 1
ATOM 665 N N . ALA A 1 96 ? 14.412 5.096 -13.883 1.00 95.19 96 ALA A N 1
ATOM 666 C CA . ALA A 1 96 ? 13.658 6.340 -13.822 1.00 95.19 96 ALA A CA 1
ATOM 667 C C . ALA A 1 96 ? 12.769 6.537 -15.060 1.00 95.19 96 ALA A C 1
ATOM 669 O O . ALA A 1 96 ? 13.245 6.515 -16.203 1.00 95.19 96 ALA A O 1
ATOM 670 N N . PHE A 1 97 ? 11.486 6.817 -14.829 1.00 93.81 97 PHE A N 1
ATOM 671 C CA . PHE A 1 97 ? 10.545 7.250 -15.862 1.00 93.81 97 PHE A CA 1
ATOM 672 C C . PHE A 1 97 ? 10.081 8.675 -15.583 1.00 93.81 97 PHE A C 1
ATOM 674 O O . PHE A 1 97 ? 9.355 8.911 -14.625 1.00 93.81 97 PHE A O 1
ATOM 681 N N . ASN A 1 98 ? 10.422 9.625 -16.452 1.00 90.19 98 ASN A N 1
ATOM 682 C CA . ASN A 1 98 ? 9.992 11.024 -16.287 1.00 90.19 98 ASN A CA 1
ATOM 683 C C . ASN A 1 98 ? 8.710 11.355 -17.072 1.00 90.19 98 ASN A C 1
ATOM 685 O O . ASN A 1 98 ? 8.341 12.516 -17.217 1.00 90.19 98 ASN A O 1
ATOM 689 N N . SER A 1 99 ? 8.062 10.340 -17.641 1.00 90.00 99 SER A N 1
ATOM 690 C CA . SER A 1 99 ? 6.874 10.468 -18.486 1.00 90.00 99 SER A CA 1
ATOM 691 C C . SER A 1 99 ? 5.935 9.289 -18.249 1.00 90.00 99 SER A C 1
ATOM 693 O O . SER A 1 99 ? 6.321 8.310 -17.612 1.00 90.00 99 SER A O 1
ATOM 695 N N . ASN A 1 100 ? 4.710 9.374 -18.767 1.00 92.12 100 ASN A N 1
ATOM 696 C CA . ASN A 1 100 ? 3.746 8.282 -18.667 1.00 92.12 100 ASN A CA 1
ATOM 697 C C . ASN A 1 100 ? 4.262 7.025 -19.382 1.00 92.12 100 ASN A C 1
ATOM 699 O O . ASN A 1 100 ? 4.789 7.101 -20.498 1.00 92.12 100 ASN A O 1
ATOM 703 N N . VAL A 1 101 ? 4.051 5.866 -18.765 1.00 93.75 101 VAL A N 1
ATOM 704 C CA . VAL A 1 101 ? 4.456 4.553 -19.266 1.00 93.75 101 VAL A CA 1
ATOM 705 C C . VAL A 1 101 ? 3.236 3.646 -19.360 1.00 93.75 101 VAL A C 1
ATOM 707 O O . VAL A 1 101 ? 2.428 3.556 -18.439 1.00 93.75 101 VAL A O 1
ATOM 710 N N . THR A 1 102 ? 3.116 2.927 -20.467 1.00 94.25 102 THR A N 1
ATOM 711 C CA . THR A 1 102 ? 2.149 1.847 -20.641 1.00 94.25 102 THR A CA 1
ATOM 712 C C . THR A 1 102 ? 2.891 0.548 -20.899 1.00 94.25 102 THR A C 1
ATOM 714 O O . THR A 1 102 ? 3.521 0.371 -21.943 1.00 94.25 102 THR A O 1
ATOM 717 N N . PHE A 1 103 ? 2.763 -0.385 -19.966 1.00 94.75 103 PHE A N 1
ATOM 718 C CA . PHE A 1 103 ? 3.158 -1.773 -20.136 1.00 94.75 103 PHE A CA 1
ATOM 719 C C . PHE A 1 103 ? 2.093 -2.469 -20.990 1.00 94.75 103 PHE A C 1
ATOM 721 O O . PHE A 1 103 ? 0.935 -2.609 -20.594 1.00 94.75 103 PHE A O 1
ATOM 728 N N . ASN A 1 104 ? 2.454 -2.806 -22.228 1.00 90.88 104 ASN A N 1
ATOM 729 C CA . ASN A 1 104 ? 1.514 -3.252 -23.259 1.00 90.88 104 ASN A CA 1
ATOM 730 C C . ASN A 1 104 ? 1.747 -4.693 -23.727 1.00 90.88 104 ASN A C 1
ATOM 732 O O . ASN A 1 104 ? 1.164 -5.090 -24.738 1.00 90.88 104 ASN A O 1
ATOM 736 N N . GLY A 1 105 ? 2.605 -5.447 -23.040 1.00 90.50 105 GLY A N 1
ATOM 737 C CA . GLY A 1 105 ? 2.721 -6.889 -23.226 1.00 90.50 105 GLY A CA 1
ATOM 738 C C . GLY A 1 105 ? 1.444 -7.592 -22.769 1.00 90.50 105 GLY A C 1
ATOM 739 O O . GLY A 1 105 ? 0.740 -7.107 -21.882 1.00 90.50 105 GLY A O 1
ATOM 740 N N . SER A 1 106 ? 1.117 -8.722 -23.390 1.00 90.00 106 SER A N 1
ATOM 741 C CA . SER A 1 106 ? -0.117 -9.468 -23.104 1.00 90.00 106 SER A CA 1
ATOM 742 C C . SER A 1 106 ? -0.115 -10.211 -21.759 1.00 90.00 106 SER A C 1
ATOM 744 O O . SER A 1 106 ? -1.183 -10.426 -21.187 1.00 90.00 106 SER A O 1
ATOM 746 N N . GLY A 1 107 ? 1.060 -10.593 -21.254 1.00 94.00 107 GLY A N 1
ATOM 747 C CA . GLY A 1 107 ? 1.232 -11.274 -19.967 1.00 94.00 107 GLY A CA 1
ATOM 748 C C . GLY A 1 107 ? 1.575 -10.336 -18.811 1.00 94.00 107 GLY A C 1
ATOM 749 O O . GLY A 1 107 ? 1.490 -9.111 -18.936 1.00 94.00 107 GLY A O 1
ATOM 750 N N . ASN A 1 108 ? 1.992 -10.935 -17.697 1.00 96.44 108 ASN A N 1
ATOM 751 C CA . ASN A 1 108 ? 2.568 -10.214 -16.565 1.00 96.44 108 ASN A CA 1
ATOM 752 C C . ASN A 1 108 ? 3.847 -9.502 -17.009 1.00 96.44 108 ASN A C 1
ATOM 754 O O . ASN A 1 108 ? 4.566 -10.013 -17.869 1.00 96.44 108 ASN A O 1
ATOM 758 N N . GLN A 1 109 ? 4.104 -8.327 -16.444 1.00 97.00 109 GLN A N 1
ATOM 759 C CA . GLN A 1 109 ? 5.318 -7.569 -16.724 1.00 97.00 109 GLN A CA 1
ATOM 760 C C . GLN A 1 109 ? 5.933 -7.048 -15.434 1.00 97.00 109 GLN A C 1
ATOM 762 O O . GLN A 1 109 ? 5.221 -6.684 -14.495 1.00 97.00 109 GLN A O 1
ATOM 767 N N . SER A 1 110 ? 7.258 -6.989 -15.418 1.00 97.06 110 SER A N 1
ATOM 768 C CA . SER A 1 110 ? 8.025 -6.524 -14.271 1.00 97.06 110 SER A CA 1
ATOM 769 C C . SER A 1 110 ? 8.971 -5.382 -14.616 1.00 97.06 110 SER A C 1
ATOM 771 O O . SER A 1 110 ? 9.609 -5.367 -15.673 1.00 97.06 110 SER A O 1
ATOM 773 N N . ILE A 1 111 ? 9.103 -4.460 -13.668 1.00 97.38 111 ILE A N 1
ATOM 774 C CA . ILE A 1 111 ? 10.226 -3.536 -13.565 1.00 97.38 111 ILE A CA 1
ATOM 775 C C . ILE A 1 111 ? 11.036 -3.961 -12.351 1.00 97.38 111 ILE A C 1
ATOM 777 O O . ILE A 1 111 ? 10.497 -3.972 -11.250 1.00 97.38 111 ILE A O 1
ATOM 781 N N . ASP A 1 112 ? 12.312 -4.258 -12.552 1.00 97.38 112 ASP A N 1
ATOM 782 C CA . ASP A 1 112 ? 13.250 -4.546 -11.477 1.00 97.38 112 ASP A CA 1
ATOM 783 C C . ASP A 1 112 ? 14.423 -3.568 -11.515 1.00 97.38 112 ASP A C 1
ATOM 785 O O . ASP A 1 112 ? 15.346 -3.700 -12.320 1.00 97.38 112 ASP A O 1
ATOM 789 N N . ALA A 1 113 ? 14.380 -2.567 -10.636 1.00 96.62 113 ALA A N 1
ATOM 790 C CA . ALA A 1 113 ? 15.449 -1.591 -10.447 1.00 96.62 113 ALA A CA 1
ATOM 791 C C . ALA A 1 113 ? 16.668 -2.172 -9.695 1.00 96.62 113 ALA A C 1
ATOM 793 O O . ALA A 1 113 ? 17.596 -1.434 -9.348 1.00 96.62 113 ALA A O 1
ATOM 794 N N . GLY A 1 114 ? 16.708 -3.489 -9.462 1.00 94.94 114 GLY A N 1
ATOM 795 C CA . GLY A 1 114 ? 17.843 -4.186 -8.878 1.00 94.94 114 GLY A CA 1
ATOM 796 C C . GLY A 1 114 ? 18.147 -3.680 -7.479 1.00 94.94 114 GLY A C 1
ATOM 797 O O . GLY A 1 114 ? 17.276 -3.622 -6.612 1.00 94.94 114 GLY A O 1
ATOM 798 N N . THR A 1 115 ? 19.405 -3.313 -7.233 1.00 95.19 115 THR A N 1
ATOM 799 C CA . THR A 1 115 ? 19.812 -2.712 -5.954 1.00 95.19 115 THR A CA 1
ATOM 800 C C . THR A 1 115 ? 19.547 -1.211 -5.877 1.00 95.19 115 THR A C 1
ATOM 802 O O . THR A 1 115 ? 19.763 -0.629 -4.818 1.00 95.19 115 THR A O 1
ATOM 805 N N . GLY A 1 116 ? 19.096 -0.589 -6.968 1.00 96.19 116 GLY A N 1
ATOM 806 C CA . GLY A 1 116 ? 18.750 0.825 -7.030 1.00 96.19 116 GLY A CA 1
ATOM 807 C C . GLY A 1 116 ? 17.289 1.116 -6.691 1.00 96.19 116 GLY A C 1
ATOM 808 O O . GLY A 1 116 ? 16.536 0.256 -6.223 1.00 96.19 116 GLY A O 1
ATOM 809 N N . THR A 1 117 ? 16.912 2.371 -6.921 1.00 97.12 117 THR A N 1
ATOM 810 C CA . THR A 1 117 ? 15.559 2.894 -6.707 1.00 97.12 117 THR A CA 1
ATOM 811 C C . THR A 1 117 ? 14.780 2.886 -8.019 1.00 97.12 117 THR A C 1
ATOM 813 O O . THR A 1 117 ? 15.329 3.198 -9.080 1.00 97.12 117 THR A O 1
ATOM 816 N N . LEU A 1 118 ? 13.494 2.552 -7.952 1.00 97.88 118 LEU A N 1
ATOM 817 C CA . LEU A 1 118 ? 12.553 2.830 -9.033 1.00 97.88 118 LEU A CA 1
ATOM 818 C C . LEU A 1 118 ? 11.910 4.198 -8.792 1.00 97.88 118 LEU A C 1
ATOM 820 O O . LEU A 1 118 ? 11.202 4.357 -7.805 1.00 97.88 118 LEU A O 1
ATOM 824 N N . THR A 1 119 ? 12.105 5.151 -9.702 1.00 97.00 119 THR A N 1
ATOM 825 C CA . THR A 1 119 ? 11.483 6.481 -9.626 1.00 97.00 119 THR A CA 1
ATOM 826 C C . THR A 1 119 ? 10.555 6.720 -10.809 1.00 97.00 119 THR A C 1
ATOM 828 O O . THR A 1 119 ? 10.911 6.493 -11.970 1.00 97.00 119 THR A O 1
ATOM 831 N N . THR A 1 120 ? 9.357 7.221 -10.534 1.00 95.19 120 THR A N 1
ATOM 832 C CA . THR A 1 120 ? 8.357 7.518 -11.562 1.00 95.19 120 THR A CA 1
ATOM 833 C C . THR A 1 120 ? 7.827 8.932 -11.366 1.00 95.19 120 THR A C 1
ATOM 835 O O . THR A 1 120 ? 7.409 9.300 -10.274 1.00 95.19 120 THR A O 1
ATOM 838 N N . GLY A 1 121 ? 7.872 9.741 -12.422 1.00 91.62 121 GLY A N 1
ATOM 839 C CA . GLY A 1 121 ? 7.291 11.086 -12.465 1.00 91.62 121 GLY A CA 1
ATOM 840 C C . GLY A 1 121 ? 5.937 11.146 -13.175 1.00 91.62 121 GLY A C 1
ATOM 841 O O . GLY A 1 121 ? 5.247 12.156 -13.098 1.00 91.62 121 GLY A O 1
ATOM 842 N N . GLY A 1 122 ? 5.569 10.089 -13.904 1.00 90.75 122 GLY A N 1
ATOM 843 C CA . GLY A 1 122 ? 4.317 9.987 -14.654 1.00 90.75 122 GLY A CA 1
ATOM 844 C C . GLY A 1 122 ? 3.517 8.744 -14.277 1.00 90.75 122 GLY A C 1
ATOM 845 O O . GLY A 1 122 ? 3.924 7.948 -13.436 1.00 90.75 122 GLY A O 1
ATOM 846 N N . THR A 1 123 ? 2.369 8.559 -14.921 1.00 93.44 123 THR A N 1
ATOM 847 C CA . THR A 1 123 ? 1.517 7.389 -14.691 1.00 93.44 123 THR A CA 1
ATOM 848 C C . THR A 1 123 ? 2.128 6.135 -15.310 1.00 93.44 123 THR A C 1
ATOM 850 O O . THR A 1 123 ? 2.414 6.123 -16.508 1.00 93.44 123 THR A O 1
ATOM 853 N N . ILE A 1 124 ? 2.262 5.059 -14.535 1.00 96.19 124 ILE A N 1
ATOM 854 C CA . ILE A 1 124 ? 2.475 3.703 -15.044 1.00 96.19 124 ILE A CA 1
ATOM 855 C C . ILE A 1 124 ? 1.113 3.036 -15.225 1.00 96.19 124 ILE A C 1
ATOM 857 O O . ILE A 1 124 ? 0.289 3.029 -14.318 1.00 96.19 124 ILE A O 1
ATOM 861 N N . SER A 1 125 ? 0.874 2.451 -16.394 1.00 95.50 125 SER A N 1
ATOM 862 C CA . SER A 1 125 ? -0.380 1.770 -16.725 1.00 95.50 125 SER A CA 1
ATOM 863 C C . SER A 1 125 ? -0.145 0.359 -17.261 1.00 95.50 125 SER A C 1
ATOM 865 O O . SER A 1 125 ? 0.784 0.136 -18.040 1.00 95.50 125 SER A O 1
ATOM 867 N N . LYS A 1 126 ? -1.014 -0.583 -16.886 1.00 95.00 126 LYS A N 1
ATOM 868 C CA . LYS A 1 126 ? -1.064 -1.959 -17.399 1.00 95.00 126 LYS A CA 1
ATOM 869 C C . LYS A 1 126 ? -2.497 -2.314 -17.791 1.00 95.00 126 LYS A C 1
ATOM 871 O O . LYS A 1 126 ? -3.416 -2.148 -17.000 1.00 95.00 126 LYS A O 1
ATOM 876 N N . ASN A 1 127 ? -2.694 -2.819 -19.009 1.00 91.75 127 ASN A N 1
ATOM 877 C CA . ASN A 1 127 ? -4.038 -3.094 -19.547 1.00 91.75 127 ASN A CA 1
ATOM 878 C C . ASN A 1 127 ? -4.533 -4.539 -19.380 1.00 91.75 127 ASN A C 1
ATOM 880 O O . ASN A 1 127 ? -5.669 -4.818 -19.750 1.00 91.75 127 ASN A O 1
ATOM 884 N N . SER A 1 128 ? -3.675 -5.471 -18.970 1.00 91.62 128 SER A N 1
ATOM 885 C CA . SER A 1 128 ? -4.035 -6.877 -18.740 1.00 91.62 128 SER A CA 1
ATOM 886 C C . SER A 1 128 ? -2.858 -7.616 -18.123 1.00 91.62 128 SER A C 1
ATOM 888 O O . SER A 1 128 ? -1.738 -7.388 -18.570 1.00 91.62 128 SER A O 1
ATOM 890 N N . GLY A 1 129 ? -3.087 -8.539 -17.194 1.00 95.50 129 GLY A N 1
ATOM 891 C CA . GLY A 1 129 ? -2.004 -9.246 -16.503 1.00 95.50 129 GLY A CA 1
ATOM 892 C C . GLY A 1 129 ? -1.330 -8.378 -15.442 1.00 95.50 129 GLY A C 1
ATOM 893 O O . GLY A 1 129 ? -1.507 -7.159 -15.419 1.00 95.50 129 GLY A O 1
ATOM 894 N N . ASP A 1 130 ? -0.580 -9.017 -14.553 1.00 97.81 130 ASP A N 1
ATOM 895 C CA . ASP A 1 130 ? -0.051 -8.356 -13.362 1.00 97.81 130 ASP A CA 1
ATOM 896 C C . ASP A 1 130 ? 1.101 -7.403 -13.697 1.00 97.81 130 ASP A C 1
ATOM 898 O O . ASP A 1 130 ? 1.854 -7.604 -14.660 1.00 97.81 130 ASP A O 1
ATOM 902 N N . LEU A 1 131 ? 1.240 -6.368 -12.873 1.00 98.06 131 LEU A N 1
ATOM 903 C CA . LEU A 1 131 ? 2.364 -5.444 -12.893 1.00 98.06 131 LEU A CA 1
ATOM 904 C C . LEU A 1 131 ? 3.144 -5.568 -11.585 1.00 98.06 131 LEU A C 1
ATOM 906 O O . LEU A 1 131 ? 2.613 -5.295 -10.507 1.00 98.06 131 LEU A O 1
ATOM 910 N N . THR A 1 132 ? 4.415 -5.938 -11.694 1.00 98.50 132 THR A N 1
ATOM 911 C CA . THR A 1 132 ? 5.331 -6.018 -10.553 1.00 98.50 132 THR A CA 1
ATOM 912 C C . THR A 1 132 ? 6.387 -4.924 -10.655 1.00 98.50 132 THR A C 1
ATOM 914 O O . THR A 1 132 ? 7.051 -4.790 -11.681 1.00 98.50 132 THR A O 1
ATOM 917 N N . LEU A 1 133 ? 6.547 -4.145 -9.592 1.00 98.44 133 LEU A N 1
ATOM 918 C CA . LEU A 1 133 ? 7.510 -3.060 -9.473 1.00 98.44 133 LEU A CA 1
ATOM 919 C C . LEU A 1 133 ? 8.455 -3.375 -8.313 1.00 98.44 133 LEU A C 1
ATOM 921 O O . LEU A 1 133 ? 8.009 -3.461 -7.170 1.00 98.44 133 LEU A O 1
ATOM 925 N N . THR A 1 134 ? 9.747 -3.535 -8.583 1.00 98.19 134 THR A N 1
ATOM 926 C CA . THR A 1 134 ? 10.755 -3.775 -7.547 1.00 98.19 134 THR A CA 1
ATOM 927 C C . THR A 1 134 ? 11.888 -2.763 -7.606 1.00 98.19 134 THR A C 1
ATOM 929 O O . THR A 1 134 ? 12.319 -2.332 -8.677 1.00 98.19 134 THR A O 1
ATOM 932 N N . GLY A 1 135 ? 12.387 -2.390 -6.432 1.00 96.81 135 GLY A N 1
ATOM 933 C CA . GLY A 1 135 ? 13.595 -1.588 -6.269 1.00 96.81 135 GLY A CA 1
ATOM 934 C C . GLY A 1 135 ? 14.133 -1.768 -4.861 1.00 96.81 135 GLY A C 1
ATOM 935 O O . GLY A 1 135 ? 13.546 -1.267 -3.906 1.00 96.81 135 GLY A O 1
ATOM 936 N N . ASN A 1 136 ? 15.235 -2.504 -4.699 1.00 96.19 136 ASN A N 1
ATOM 937 C CA . ASN A 1 136 ? 15.694 -2.883 -3.360 1.00 96.19 136 ASN A CA 1
ATOM 938 C C . ASN A 1 136 ? 16.165 -1.686 -2.525 1.00 96.19 136 ASN A C 1
ATOM 940 O O . ASN A 1 136 ? 16.142 -1.783 -1.303 1.00 96.19 136 ASN A O 1
ATOM 944 N N . ALA A 1 137 ? 16.597 -0.577 -3.140 1.00 96.81 137 ALA A N 1
ATOM 945 C CA . ALA A 1 137 ? 16.863 0.656 -2.391 1.00 96.81 137 ALA A CA 1
ATOM 946 C C . ALA A 1 137 ? 15.584 1.442 -2.069 1.00 96.81 137 ALA A C 1
ATOM 948 O O . ALA A 1 137 ? 15.610 2.297 -1.191 1.00 96.81 137 ALA A O 1
ATOM 949 N N . GLY A 1 138 ? 14.490 1.161 -2.776 1.00 98.00 138 GLY A N 1
ATOM 950 C CA . GLY A 1 138 ? 13.176 1.749 -2.567 1.00 98.00 138 GLY A CA 1
ATOM 951 C C . GLY A 1 138 ? 12.408 1.966 -3.870 1.00 98.00 138 GLY A C 1
ATOM 952 O O . GLY A 1 138 ? 12.924 1.762 -4.976 1.00 98.00 138 GLY A O 1
ATOM 953 N N . ILE A 1 139 ? 11.168 2.417 -3.725 1.00 98.56 139 ILE A N 1
ATOM 954 C CA . ILE A 1 139 ? 10.287 2.828 -4.820 1.00 98.56 139 ILE A CA 1
ATOM 955 C C . ILE A 1 139 ? 9.757 4.228 -4.505 1.00 98.56 139 ILE A C 1
ATOM 957 O O . ILE A 1 139 ? 9.319 4.473 -3.388 1.00 98.56 139 ILE A O 1
ATOM 961 N N . ASP A 1 140 ? 9.790 5.116 -5.493 1.00 98.00 140 ASP A N 1
ATOM 962 C CA . ASP A 1 140 ? 9.297 6.491 -5.422 1.00 98.00 140 ASP A CA 1
ATOM 963 C C . ASP A 1 140 ? 8.339 6.747 -6.601 1.00 98.00 140 ASP A C 1
ATOM 965 O O . ASP A 1 140 ? 8.729 6.769 -7.779 1.00 98.00 140 ASP A O 1
ATOM 969 N N . ILE A 1 141 ? 7.052 6.892 -6.289 1.00 97.44 141 ILE A N 1
ATOM 970 C CA . ILE A 1 141 ? 5.977 7.133 -7.248 1.00 97.44 141 ILE A CA 1
ATOM 971 C C . ILE A 1 141 ? 5.417 8.538 -7.037 1.00 97.44 141 ILE A C 1
ATOM 973 O O . ILE A 1 141 ? 4.409 8.734 -6.366 1.00 97.44 141 ILE A O 1
ATOM 977 N N . ASN A 1 142 ? 6.022 9.508 -7.723 1.00 94.81 142 ASN A N 1
ATOM 978 C CA . ASN A 1 142 ? 5.482 10.867 -7.840 1.00 94.81 142 ASN A CA 1
ATOM 979 C C . ASN A 1 142 ? 4.248 10.913 -8.769 1.00 94.81 142 ASN A C 1
ATOM 981 O O . ASN A 1 142 ? 3.478 11.872 -8.772 1.00 94.81 142 ASN A O 1
ATOM 985 N N . GLY A 1 143 ? 4.102 9.898 -9.631 1.00 93.44 143 GLY A N 1
ATOM 986 C CA . GLY A 1 143 ? 2.986 9.724 -10.558 1.00 93.44 143 GLY A CA 1
ATOM 987 C C . GLY A 1 143 ? 1.869 8.847 -9.993 1.00 93.44 143 GLY A C 1
ATOM 988 O O . GLY A 1 143 ? 1.481 8.962 -8.845 1.00 93.44 143 GLY A O 1
ATOM 989 N N . SER A 1 144 ? 1.290 7.965 -10.803 1.00 95.75 144 SER A N 1
ATOM 990 C CA . SER A 1 144 ? 0.267 7.006 -10.341 1.00 95.75 144 SER A CA 1
ATOM 991 C C . SER A 1 144 ? 0.495 5.647 -10.985 1.00 95.75 144 SER A C 1
ATOM 993 O O . SER A 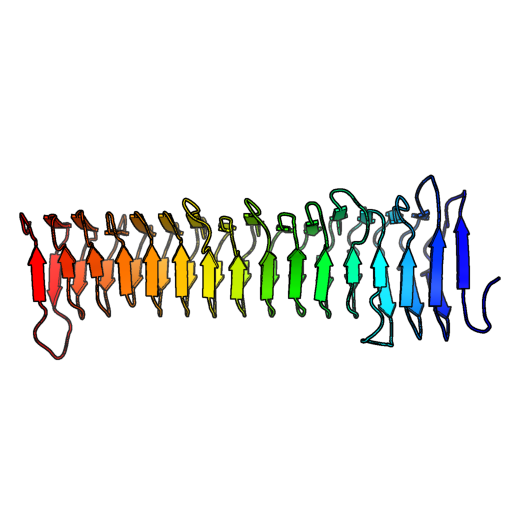1 144 ? 1.114 5.571 -12.045 1.00 95.75 144 SER A O 1
ATOM 995 N N . VAL A 1 145 ? -0.023 4.579 -10.390 1.00 97.94 145 VAL A N 1
ATOM 996 C CA . VAL A 1 145 ? 0.016 3.232 -10.969 1.00 97.94 145 VAL A CA 1
ATOM 997 C C . VAL A 1 145 ? -1.406 2.767 -11.224 1.00 97.94 145 VAL A C 1
ATOM 999 O O . VAL A 1 145 ? -2.234 2.766 -10.323 1.00 97.94 145 VAL A O 1
ATOM 1002 N N . SER A 1 146 ? -1.704 2.357 -12.452 1.00 96.38 146 SER A N 1
ATOM 1003 C CA . SER A 1 146 ? -3.022 1.856 -12.824 1.00 96.38 146 SER A CA 1
ATOM 1004 C C . SER A 1 146 ? -2.928 0.491 -13.494 1.00 96.38 146 SER A C 1
ATOM 1006 O O . SER A 1 146 ? -2.168 0.314 -14.447 1.00 96.38 146 SER A O 1
ATOM 1008 N N . ALA A 1 147 ? -3.726 -0.470 -13.036 1.00 96.19 147 ALA A N 1
ATOM 1009 C CA . ALA A 1 147 ? -3.879 -1.763 -13.689 1.00 96.19 147 ALA A CA 1
ATOM 1010 C C . ALA A 1 147 ? -5.350 -2.039 -14.006 1.00 96.19 147 ALA A C 1
ATOM 1012 O O . ALA A 1 147 ? -6.221 -1.995 -13.141 1.00 96.19 147 ALA A O 1
ATOM 1013 N N . ASN A 1 148 ? -5.637 -2.344 -15.267 1.00 91.88 148 ASN A N 1
ATOM 1014 C CA . ASN A 1 148 ? -6.961 -2.709 -15.744 1.00 91.88 148 ASN A CA 1
ATOM 1015 C C . ASN A 1 148 ? -6.936 -4.191 -16.123 1.00 91.88 148 ASN A C 1
ATOM 1017 O O . ASN A 1 148 ? -6.482 -4.533 -17.203 1.00 91.88 148 ASN A O 1
ATOM 1021 N N . GLY A 1 149 ? -7.350 -5.091 -15.230 1.00 88.38 149 GLY A N 1
ATOM 1022 C CA . GLY A 1 149 ? -7.329 -6.534 -15.505 1.00 88.38 149 GLY A CA 1
ATOM 1023 C C . GLY A 1 149 ? -6.048 -7.264 -15.083 1.00 88.38 149 GLY A C 1
ATOM 1024 O O . GLY A 1 149 ? -5.678 -8.250 -15.722 1.00 88.38 149 GLY A O 1
ATOM 1025 N N . GLY A 1 150 ? -5.385 -6.787 -14.030 1.00 94.88 150 GLY A N 1
ATOM 1026 C CA . GLY A 1 150 ? -4.298 -7.483 -13.344 1.00 94.88 150 GLY A CA 1
ATOM 1027 C C . GLY A 1 150 ? -4.010 -6.864 -11.980 1.00 94.88 150 GLY A C 1
ATOM 1028 O O . GLY A 1 150 ? -4.453 -5.748 -11.704 1.00 94.88 150 GLY A O 1
ATOM 1029 N N . SER A 1 151 ? -3.292 -7.598 -11.136 1.00 97.25 151 SER A N 1
ATOM 1030 C CA . SER A 1 151 ? -2.873 -7.138 -9.810 1.00 97.25 151 SER A CA 1
ATOM 1031 C C . SER A 1 151 ? -1.658 -6.215 -9.905 1.00 97.25 151 SER A C 1
ATOM 1033 O O . SER A 1 151 ? -0.901 -6.250 -10.880 1.00 97.25 151 SER A O 1
ATOM 1035 N N . VAL A 1 152 ? -1.450 -5.402 -8.871 1.00 98.44 152 VAL A N 1
ATOM 1036 C CA . VAL A 1 152 ? -0.264 -4.546 -8.732 1.00 98.44 152 VAL A CA 1
ATOM 1037 C C . VAL A 1 152 ? 0.522 -4.991 -7.507 1.00 98.44 152 VAL A C 1
ATOM 1039 O O . VAL A 1 152 ? -0.035 -5.107 -6.417 1.00 98.44 152 VAL A O 1
ATOM 1042 N N . SER A 1 153 ? 1.821 -5.223 -7.686 1.00 98.56 153 SER A N 1
ATOM 1043 C CA . SER A 1 153 ? 2.739 -5.558 -6.599 1.00 98.56 153 SER A CA 1
ATOM 1044 C C . SER A 1 153 ? 3.932 -4.609 -6.590 1.00 98.56 153 SER A C 1
ATOM 1046 O O . SER A 1 153 ? 4.604 -4.463 -7.610 1.00 98.56 153 SER A O 1
ATOM 1048 N N . LEU A 1 154 ? 4.184 -3.962 -5.453 1.00 98.69 154 LEU A N 1
ATOM 1049 C CA . LEU A 1 154 ? 5.344 -3.106 -5.208 1.00 98.69 154 LEU A CA 1
ATOM 1050 C C . LEU A 1 154 ? 6.200 -3.739 -4.111 1.00 98.69 154 LEU A C 1
ATOM 1052 O O . LEU A 1 154 ? 5.673 -4.102 -3.059 1.00 98.69 154 LEU A O 1
ATOM 1056 N N . THR A 1 155 ? 7.509 -3.843 -4.331 1.00 98.56 155 THR A N 1
ATOM 1057 C CA . THR A 1 155 ? 8.448 -4.336 -3.313 1.00 98.56 155 THR A CA 1
ATOM 1058 C C . THR A 1 155 ? 9.739 -3.523 -3.295 1.00 98.56 155 THR A C 1
ATOM 1060 O O . THR A 1 155 ? 10.454 -3.447 -4.296 1.00 98.56 155 THR A O 1
ATOM 1063 N N . GLY A 1 156 ? 10.075 -2.946 -2.146 1.00 97.81 156 GLY A N 1
ATOM 1064 C CA . GLY A 1 156 ? 11.313 -2.190 -1.962 1.00 97.81 156 GLY A CA 1
ATOM 1065 C C . GLY A 1 156 ? 11.710 -2.068 -0.497 1.00 97.81 156 GLY A C 1
ATOM 1066 O O . GLY A 1 156 ? 11.003 -2.560 0.368 1.00 97.81 156 GLY A O 1
ATOM 1067 N N . ASN A 1 157 ? 12.844 -1.430 -0.203 1.00 97.69 157 ASN A N 1
ATOM 1068 C CA . ASN A 1 157 ? 13.243 -1.093 1.170 1.00 97.69 157 ASN A CA 1
ATOM 1069 C C . ASN A 1 157 ? 12.837 0.349 1.503 1.00 97.69 157 ASN A C 1
ATOM 1071 O O . ASN A 1 157 ? 13.676 1.235 1.650 1.00 97.69 157 ASN A O 1
ATOM 1075 N N . GLY A 1 158 ? 11.531 0.574 1.536 1.00 98.12 158 GLY A N 1
ATOM 1076 C CA . GLY A 1 158 ? 10.911 1.891 1.488 1.00 98.12 158 GLY A CA 1
ATOM 1077 C C . GLY A 1 158 ? 10.083 2.047 0.218 1.00 98.12 158 GLY A C 1
ATOM 1078 O O . GLY A 1 158 ? 10.553 1.749 -0.882 1.00 98.12 158 GLY A O 1
ATOM 1079 N N . VAL A 1 159 ? 8.841 2.490 0.373 1.00 98.69 159 VAL A N 1
ATOM 1080 C CA . VAL A 1 159 ? 7.936 2.759 -0.747 1.00 98.69 159 VAL A CA 1
ATOM 1081 C C . VAL A 1 159 ? 7.229 4.075 -0.464 1.00 98.69 159 VAL A C 1
ATOM 1083 O O . VAL A 1 159 ? 6.544 4.197 0.547 1.00 98.69 159 VAL A O 1
ATOM 1086 N N . ASP A 1 160 ? 7.415 5.041 -1.353 1.00 98.31 160 ASP A N 1
ATOM 1087 C CA . ASP A 1 160 ? 6.782 6.352 -1.296 1.00 98.31 160 ASP A CA 1
ATOM 1088 C C . ASP A 1 160 ? 5.879 6.537 -2.516 1.00 98.31 160 ASP A C 1
ATOM 1090 O O . ASP A 1 160 ? 6.285 6.273 -3.653 1.00 98.31 160 ASP A O 1
ATOM 1094 N N . ILE A 1 161 ? 4.628 6.914 -2.277 1.00 98.06 161 ILE A N 1
ATOM 1095 C CA . ILE A 1 161 ? 3.589 7.007 -3.300 1.00 98.06 161 ILE A CA 1
ATOM 1096 C C . ILE A 1 161 ? 2.855 8.326 -3.109 1.00 98.06 161 ILE A C 1
ATOM 1098 O O . ILE A 1 161 ? 1.860 8.390 -2.391 1.00 98.06 161 ILE A O 1
ATOM 1102 N N . ASP A 1 162 ? 3.313 9.372 -3.787 1.00 96.38 162 ASP A N 1
ATOM 1103 C CA . ASP A 1 162 ? 2.656 10.678 -3.740 1.00 96.38 162 ASP A CA 1
ATOM 1104 C C . ASP A 1 162 ? 1.317 10.667 -4.481 1.00 96.38 162 ASP A C 1
ATOM 1106 O O . ASP A 1 162 ? 0.364 11.322 -4.056 1.00 96.38 162 ASP A O 1
ATOM 1110 N N . GLY A 1 163 ? 1.218 9.943 -5.602 1.00 94.88 163 GLY A N 1
ATOM 1111 C CA . GLY A 1 163 ? -0.050 9.804 -6.321 1.00 94.88 163 GLY A CA 1
ATOM 1112 C C . GLY A 1 163 ? -0.814 8.529 -5.979 1.00 94.88 163 GLY A C 1
ATOM 1113 O O . GLY A 1 163 ? -0.727 8.002 -4.876 1.00 94.88 163 GLY A O 1
ATOM 1114 N N . SER A 1 164 ? -1.652 8.065 -6.906 1.00 96.56 164 SER A N 1
ATOM 1115 C CA . SER A 1 164 ? -2.635 7.008 -6.631 1.00 96.56 164 SER A CA 1
ATOM 1116 C C . SER A 1 164 ? -2.212 5.630 -7.138 1.00 96.56 164 SER A C 1
ATOM 1118 O O . SER A 1 164 ? -1.454 5.508 -8.107 1.00 96.56 164 SER A O 1
ATOM 1120 N N . ILE A 1 165 ? -2.769 4.584 -6.525 1.00 98.06 165 ILE A N 1
ATOM 1121 C CA . ILE A 1 165 ? -2.824 3.241 -7.110 1.00 98.06 165 ILE A CA 1
ATOM 1122 C C . ILE A 1 165 ? -4.278 2.912 -7.434 1.00 98.06 165 ILE A C 1
ATOM 1124 O O . ILE A 1 165 ? -5.134 2.926 -6.555 1.00 98.06 165 ILE A O 1
ATOM 1128 N N . GLU A 1 166 ? -4.554 2.562 -8.688 1.00 97.62 166 GLU A N 1
ATOM 1129 C CA . GLU A 1 166 ? -5.890 2.194 -9.153 1.00 97.62 166 GLU A CA 1
ATOM 1130 C C . GLU A 1 166 ? -5.896 0.826 -9.831 1.00 97.62 166 GLU A C 1
ATOM 1132 O O . GLU A 1 166 ? -5.338 0.649 -10.917 1.00 97.62 166 GLU A O 1
ATOM 1137 N N . VAL A 1 167 ? -6.586 -0.139 -9.228 1.00 96.88 167 VAL A N 1
ATOM 1138 C CA . VAL A 1 167 ? -6.722 -1.492 -9.767 1.00 96.88 167 VAL A CA 1
ATOM 1139 C C . VAL A 1 167 ? -8.180 -1.807 -10.086 1.00 96.88 167 VAL A C 1
ATOM 1141 O O . VAL A 1 167 ? -9.076 -1.758 -9.240 1.00 96.88 167 VAL A O 1
ATOM 1144 N N . TYR A 1 168 ? -8.414 -2.156 -11.348 1.00 94.12 168 TYR A N 1
ATOM 1145 C CA . TYR A 1 168 ? -9.719 -2.495 -11.899 1.00 94.12 168 TYR A CA 1
ATOM 1146 C C . TYR A 1 168 ? -9.761 -3.948 -12.373 1.00 94.12 168 TYR A C 1
ATOM 1148 O O . TYR A 1 168 ? -8.744 -4.545 -12.733 1.00 94.12 168 TYR A O 1
ATOM 1156 N N . GLY A 1 169 ? -10.972 -4.494 -12.460 1.00 88.06 169 GLY A N 1
ATOM 1157 C CA . GLY A 1 169 ? -11.213 -5.876 -12.869 1.00 88.06 169 GLY A CA 1
ATOM 1158 C C . GLY A 1 169 ? -11.377 -6.814 -11.677 1.00 88.06 169 GLY A C 1
ATOM 1159 O O . GLY A 1 169 ? -11.110 -6.444 -10.539 1.00 88.06 169 GLY A O 1
ATOM 1160 N N . THR A 1 170 ? -11.874 -8.014 -11.961 1.00 89.38 170 THR A N 1
ATOM 1161 C CA . THR A 1 170 ? -12.331 -8.951 -10.935 1.00 89.38 170 THR A CA 1
ATOM 1162 C C . THR A 1 170 ? -11.205 -9.796 -10.364 1.00 89.38 170 THR A C 1
ATOM 1164 O O . THR A 1 170 ? -10.500 -10.460 -11.124 1.00 89.38 170 THR A O 1
ATOM 1167 N N . GLY A 1 171 ? -11.108 -9.850 -9.040 1.00 89.06 171 GLY A N 1
ATOM 1168 C CA . GLY A 1 171 ? -10.139 -10.656 -8.305 1.00 89.06 171 GLY A CA 1
ATOM 1169 C C . GLY A 1 171 ? -8.712 -10.105 -8.286 1.00 89.06 171 GLY A C 1
ATOM 1170 O O . GLY A 1 171 ? -7.820 -10.861 -7.917 1.00 89.06 171 GLY A O 1
ATOM 1171 N N . ASN A 1 172 ? -8.497 -8.845 -8.673 1.00 94.38 172 ASN A N 1
ATOM 1172 C CA . ASN A 1 172 ? -7.166 -8.240 -8.771 1.00 94.38 172 ASN A CA 1
ATOM 1173 C C . ASN A 1 172 ? -6.802 -7.510 -7.487 1.00 94.38 172 ASN A C 1
ATOM 1175 O O . ASN A 1 172 ? -7.522 -6.603 -7.084 1.00 94.38 172 ASN A O 1
ATOM 1179 N N . ASP A 1 173 ? -5.668 -7.849 -6.892 1.00 96.19 173 ASP A N 1
ATOM 1180 C CA . ASP A 1 173 ? -5.278 -7.320 -5.590 1.00 96.19 173 ASP A CA 1
ATOM 1181 C C . ASP A 1 173 ? -4.173 -6.249 -5.724 1.00 96.19 173 ASP A C 1
ATOM 1183 O O . ASP A 1 173 ? -3.475 -6.147 -6.741 1.00 96.19 173 ASP A O 1
ATOM 1187 N N . VAL A 1 174 ? -4.008 -5.438 -4.678 1.00 98.31 174 VAL A N 1
ATOM 1188 C CA . VAL A 1 174 ? -2.847 -4.554 -4.496 1.00 98.31 174 VAL A CA 1
ATOM 1189 C C . VAL A 1 174 ? -2.006 -5.098 -3.352 1.00 98.31 174 VAL A C 1
ATOM 1191 O O . VAL A 1 174 ? -2.504 -5.279 -2.243 1.00 98.31 174 VAL A O 1
ATOM 1194 N N . THR A 1 175 ? -0.725 -5.348 -3.610 1.00 98.44 175 THR A N 1
ATOM 1195 C CA . THR A 1 175 ? 0.249 -5.717 -2.576 1.00 98.44 175 THR A CA 1
ATOM 1196 C C . THR A 1 175 ? 1.397 -4.723 -2.577 1.00 98.44 175 THR A C 1
ATOM 1198 O O . THR A 1 175 ? 2.045 -4.529 -3.603 1.00 98.44 175 THR A O 1
ATOM 1201 N N . ILE A 1 176 ? 1.666 -4.100 -1.438 1.00 98.69 176 ILE A N 1
ATOM 1202 C CA . ILE A 1 176 ? 2.774 -3.164 -1.267 1.00 98.69 176 ILE A CA 1
ATOM 1203 C C . ILE A 1 176 ? 3.583 -3.633 -0.071 1.00 98.69 176 ILE A C 1
ATOM 1205 O O . ILE A 1 176 ? 3.055 -3.699 1.033 1.00 98.69 176 ILE A O 1
ATOM 1209 N N . ASP A 1 177 ? 4.849 -3.952 -0.309 1.00 98.56 177 ASP A N 1
ATOM 1210 C CA . ASP A 1 177 ? 5.791 -4.363 0.722 1.00 98.56 177 ASP A CA 1
ATOM 1211 C C . ASP A 1 177 ? 7.001 -3.426 0.710 1.00 98.56 177 ASP A C 1
ATOM 1213 O O . ASP A 1 177 ? 7.838 -3.473 -0.196 1.00 98.56 177 ASP A O 1
ATOM 1217 N N . SER A 1 178 ? 7.090 -2.545 1.706 1.00 97.94 178 SER A N 1
ATOM 1218 C CA . SER A 1 178 ? 8.242 -1.660 1.885 1.00 97.94 178 SER A CA 1
ATOM 1219 C C . SER A 1 178 ? 9.387 -2.311 2.664 1.00 97.94 178 SER A C 1
ATOM 1221 O O . SER A 1 178 ? 10.362 -1.629 2.996 1.00 97.94 178 SER A O 1
ATOM 1223 N N . GLY A 1 179 ? 9.320 -3.623 2.919 1.00 96.50 179 GLY A N 1
ATOM 1224 C CA . GLY A 1 179 ? 10.411 -4.400 3.488 1.00 96.50 179 GLY A CA 1
ATOM 1225 C C . GLY A 1 179 ? 10.824 -3.873 4.860 1.00 96.50 179 GLY A C 1
ATOM 1226 O O . GLY A 1 179 ? 10.022 -3.828 5.787 1.00 96.50 179 GLY A O 1
ATOM 1227 N N . SER A 1 180 ? 12.094 -3.480 4.997 1.00 95.25 180 SER A N 1
ATOM 1228 C CA . SER A 1 180 ? 12.626 -2.869 6.227 1.00 95.25 180 SER A CA 1
ATOM 1229 C C . SER A 1 180 ? 12.566 -1.336 6.249 1.00 95.25 180 SER A C 1
ATOM 1231 O O . SER A 1 180 ? 13.211 -0.719 7.097 1.00 95.25 180 SER A O 1
ATOM 1233 N N . GLY A 1 181 ? 11.877 -0.725 5.285 1.00 96.62 181 GLY A N 1
ATOM 1234 C CA . GLY A 1 181 ? 11.665 0.713 5.202 1.00 96.62 181 GLY A CA 1
ATOM 1235 C C . GLY A 1 181 ? 10.211 1.085 5.474 1.00 96.62 181 GLY A C 1
ATOM 1236 O O . GLY A 1 181 ? 9.323 0.229 5.521 1.00 96.62 181 GLY A O 1
ATOM 1237 N N . ALA A 1 182 ? 9.965 2.384 5.630 1.00 97.38 182 ALA A N 1
ATOM 1238 C CA . ALA A 1 182 ? 8.619 2.920 5.794 1.00 97.38 182 ALA A CA 1
ATOM 1239 C C . ALA A 1 182 ? 7.821 2.865 4.479 1.00 97.38 182 ALA A C 1
ATOM 1241 O O . ALA A 1 182 ? 8.389 2.977 3.388 1.00 97.38 182 ALA A O 1
ATOM 1242 N N . LEU A 1 183 ? 6.504 2.726 4.602 1.00 98.56 183 LEU A N 1
ATOM 1243 C CA . LEU A 1 183 ? 5.545 2.883 3.514 1.00 98.56 183 LEU A CA 1
ATOM 1244 C C . LEU A 1 183 ? 4.783 4.196 3.697 1.00 98.56 183 LEU A C 1
ATOM 1246 O O . LEU A 1 183 ? 4.150 4.389 4.734 1.00 98.56 183 LEU A O 1
ATOM 1250 N N . THR A 1 184 ? 4.787 5.047 2.676 1.00 98.25 184 THR A N 1
ATOM 1251 C CA . THR A 1 184 ? 3.938 6.239 2.603 1.00 98.25 184 THR A CA 1
ATOM 1252 C C . THR A 1 184 ? 2.988 6.124 1.417 1.00 98.25 184 THR A C 1
ATOM 1254 O O . THR A 1 184 ? 3.402 5.836 0.294 1.00 98.25 184 THR A O 1
ATOM 1257 N N . VAL A 1 185 ? 1.704 6.365 1.669 1.00 97.81 185 VAL A N 1
ATOM 1258 C CA . VAL A 1 185 ? 0.663 6.522 0.654 1.00 97.81 185 VAL A CA 1
ATOM 1259 C C . VAL A 1 185 ? 0.090 7.930 0.802 1.00 97.81 185 VAL A C 1
ATOM 1261 O O . VAL A 1 185 ? -0.771 8.168 1.645 1.00 97.81 185 VAL A O 1
ATOM 1264 N N . GLY A 1 186 ? 0.601 8.865 0.003 1.00 95.44 186 GLY A N 1
ATOM 1265 C CA . GLY A 1 186 ? 0.243 10.285 0.034 1.00 95.44 186 GLY A CA 1
ATOM 1266 C C . GLY A 1 186 ? -1.117 10.605 -0.596 1.00 95.44 186 GLY A C 1
ATOM 1267 O O . GLY A 1 186 ? -1.751 11.595 -0.235 1.00 95.44 186 GLY A O 1
ATOM 1268 N N . SER A 1 187 ? -1.592 9.766 -1.522 1.00 96.00 187 SER A N 1
ATOM 1269 C CA . SER A 1 187 ? -2.962 9.830 -2.057 1.00 96.00 187 SER A CA 1
ATOM 1270 C C . SER A 1 187 ? -3.732 8.546 -1.718 1.00 96.00 187 SER A C 1
ATOM 1272 O O . SER A 1 187 ? -3.666 8.059 -0.592 1.00 96.00 187 SER A O 1
ATOM 1274 N N . TYR A 1 188 ? -4.492 7.982 -2.662 1.00 96.56 188 TYR A N 1
ATOM 1275 C CA . TYR A 1 188 ? -5.351 6.832 -2.404 1.00 96.56 188 TYR A CA 1
ATOM 1276 C C . TYR A 1 188 ? -4.902 5.544 -3.094 1.00 96.56 188 TYR A C 1
ATOM 1278 O O . TYR A 1 188 ? -4.307 5.550 -4.176 1.00 96.56 188 TYR A O 1
ATOM 1286 N N . VAL A 1 189 ? -5.303 4.421 -2.499 1.00 97.94 189 VAL A N 1
ATOM 1287 C CA . VAL A 1 189 ? -5.329 3.107 -3.148 1.00 97.94 189 VAL A CA 1
ATOM 1288 C C . VAL A 1 189 ? -6.785 2.712 -3.379 1.00 97.94 189 VAL A C 1
ATOM 1290 O O . VAL A 1 189 ? -7.565 2.576 -2.438 1.00 97.94 189 VAL A O 1
ATOM 1293 N N . TYR A 1 190 ? -7.157 2.508 -4.638 1.00 97.56 190 TYR A N 1
ATOM 1294 C CA . TYR A 1 190 ? -8.496 2.100 -5.045 1.00 97.56 190 TYR A CA 1
ATOM 1295 C C . TYR A 1 190 ? -8.461 0.737 -5.735 1.00 97.56 190 TYR A C 1
ATOM 1297 O O . TYR A 1 190 ? -7.766 0.555 -6.736 1.00 97.56 190 TYR A O 1
ATOM 1305 N N . ILE A 1 191 ? -9.266 -0.202 -5.237 1.00 96.06 191 ILE A N 1
ATOM 1306 C CA . ILE A 1 191 ? -9.469 -1.522 -5.827 1.00 96.06 191 ILE A CA 1
ATOM 1307 C C . ILE A 1 191 ? -10.966 -1.766 -6.031 1.00 96.06 191 ILE A C 1
ATOM 1309 O O . ILE A 1 191 ? -11.758 -1.784 -5.083 1.00 96.06 191 ILE A O 1
ATOM 1313 N N . ASN A 1 192 ? -11.364 -1.979 -7.288 1.00 92.31 192 ASN A N 1
ATOM 1314 C CA . ASN A 1 192 ? -12.768 -2.207 -7.630 1.00 92.31 192 ASN A CA 1
ATOM 1315 C C . ASN A 1 192 ? -13.280 -3.573 -7.148 1.00 92.31 192 ASN A C 1
ATOM 1317 O O . ASN A 1 192 ? -14.373 -3.650 -6.591 1.00 92.31 192 ASN A O 1
ATOM 1321 N N . ASP A 1 193 ? -12.500 -4.634 -7.369 1.00 89.25 193 ASP A N 1
ATOM 1322 C CA . ASP A 1 193 ? -12.871 -5.999 -7.000 1.00 89.25 193 ASP A CA 1
ATOM 1323 C C . ASP A 1 193 ? -11.648 -6.837 -6.599 1.00 89.25 193 ASP A C 1
ATOM 1325 O O . ASP A 1 193 ? -11.192 -7.721 -7.322 1.00 89.25 193 ASP A O 1
ATOM 1329 N N . GLY A 1 194 ? -11.094 -6.528 -5.430 1.00 92.50 194 GLY A N 1
ATOM 1330 C CA . GLY A 1 194 ? -9.897 -7.159 -4.890 1.00 92.50 194 GLY A CA 1
ATOM 1331 C C . GLY A 1 194 ? -9.559 -6.649 -3.500 1.00 92.50 194 GLY A C 1
ATOM 1332 O O . GLY A 1 194 ? -10.257 -5.781 -2.977 1.00 92.50 194 GLY A O 1
ATOM 1333 N N . GLY A 1 195 ? -8.538 -7.244 -2.893 1.00 96.25 195 GLY A N 1
ATOM 1334 C CA . GLY A 1 195 ? -8.033 -6.871 -1.578 1.00 96.25 195 GLY A CA 1
ATOM 1335 C C . GLY A 1 195 ? -6.805 -5.972 -1.656 1.00 96.25 195 GLY A C 1
ATOM 1336 O O . GLY A 1 195 ? -6.179 -5.831 -2.710 1.00 96.25 195 GLY A O 1
ATOM 1337 N N . ALA A 1 196 ? -6.452 -5.391 -0.515 1.00 97.88 196 ALA A N 1
ATOM 1338 C CA . ALA A 1 196 ? -5.226 -4.626 -0.342 1.00 97.88 196 ALA A CA 1
ATOM 1339 C C . ALA A 1 196 ? -4.397 -5.212 0.802 1.00 97.88 196 ALA A C 1
ATOM 1341 O O . ALA A 1 196 ? -4.928 -5.486 1.877 1.00 97.88 196 ALA A O 1
ATOM 1342 N N . SER A 1 197 ? -3.097 -5.374 0.578 1.00 98.38 197 SER A N 1
ATOM 1343 C CA . SER A 1 197 ? -2.125 -5.736 1.609 1.00 98.38 197 SER A CA 1
ATOM 1344 C C . SER A 1 197 ? -0.982 -4.733 1.583 1.00 98.38 197 SER A C 1
ATOM 1346 O O . SER A 1 197 ? -0.249 -4.665 0.597 1.00 98.38 197 SER A O 1
ATOM 1348 N N . LEU A 1 198 ? -0.847 -3.947 2.646 1.00 98.62 198 LEU A N 1
ATOM 1349 C CA . LEU A 1 198 ? 0.185 -2.926 2.808 1.00 98.62 198 LEU A CA 1
ATOM 1350 C C . LEU A 1 198 ? 1.063 -3.311 4.002 1.00 98.62 198 LEU A C 1
ATOM 1352 O O . LEU A 1 198 ? 0.557 -3.396 5.119 1.00 98.62 198 LEU A O 1
ATOM 1356 N N . THR A 1 199 ? 2.353 -3.551 3.778 1.00 98.50 199 THR A N 1
ATOM 1357 C CA . THR A 1 199 ? 3.302 -3.968 4.820 1.00 98.50 199 THR A CA 1
ATOM 1358 C C . THR A 1 199 ? 4.557 -3.102 4.821 1.00 98.50 199 THR A C 1
ATOM 1360 O O . THR A 1 199 ? 5.064 -2.746 3.758 1.00 98.50 199 THR A O 1
ATOM 1363 N N . GLY A 1 200 ? 5.076 -2.784 6.009 1.00 97.69 200 GLY A N 1
ATOM 1364 C CA . GLY A 1 200 ? 6.304 -2.002 6.174 1.00 97.69 200 GLY A CA 1
ATOM 1365 C C . GLY A 1 200 ? 6.790 -1.918 7.618 1.00 97.69 200 GLY A C 1
ATOM 1366 O O . GLY A 1 200 ? 6.121 -2.402 8.523 1.00 97.69 200 GLY A O 1
ATOM 1367 N N . THR A 1 201 ? 7.940 -1.281 7.860 1.00 96.56 201 THR A N 1
ATOM 1368 C CA . THR A 1 201 ? 8.397 -0.903 9.215 1.00 96.56 201 THR A CA 1
ATOM 1369 C C . THR A 1 201 ? 7.970 0.533 9.502 1.00 96.56 201 THR A C 1
ATOM 1371 O O . THR A 1 201 ? 8.770 1.468 9.453 1.00 96.56 201 THR A O 1
ATOM 1374 N N . GLY A 1 202 ? 6.672 0.707 9.707 1.00 97.88 202 GLY A N 1
ATOM 1375 C CA . GLY A 1 202 ? 6.005 2.001 9.711 1.00 97.88 202 GLY A CA 1
ATOM 1376 C C . GLY A 1 202 ? 5.199 2.193 8.433 1.00 97.88 202 GLY A C 1
ATOM 1377 O O . GLY A 1 202 ? 5.711 2.005 7.328 1.00 97.88 202 GLY A O 1
ATOM 1378 N N . VAL A 1 203 ? 3.928 2.552 8.588 1.00 98.69 203 VAL A N 1
ATOM 1379 C CA . VAL A 1 203 ? 3.018 2.797 7.466 1.00 98.69 203 VAL A CA 1
ATOM 1380 C C . VAL A 1 203 ? 2.265 4.093 7.731 1.00 98.69 203 VAL A C 1
ATOM 1382 O O . VAL A 1 203 ? 1.653 4.241 8.788 1.00 98.69 203 VAL A O 1
ATOM 1385 N N . ASN A 1 204 ? 2.303 5.012 6.771 1.00 98.31 204 ASN A N 1
ATOM 1386 C CA . ASN A 1 204 ? 1.511 6.232 6.772 1.00 98.31 204 ASN A CA 1
ATOM 1387 C C . ASN A 1 204 ? 0.590 6.272 5.545 1.00 98.31 204 ASN A C 1
ATOM 1389 O O . ASN A 1 204 ? 1.054 6.138 4.413 1.00 98.31 204 ASN A O 1
ATOM 1393 N N . VAL A 1 205 ? -0.707 6.453 5.775 1.00 98.00 205 VAL A N 1
ATOM 1394 C CA . VAL A 1 205 ? -1.727 6.625 4.738 1.00 98.00 205 VAL A CA 1
ATOM 1395 C C . VAL A 1 205 ? -2.375 7.990 4.939 1.00 98.00 205 VAL A C 1
ATOM 1397 O O . VAL A 1 205 ? -3.233 8.143 5.808 1.00 98.00 205 VAL A O 1
ATOM 1400 N N . ASP A 1 206 ? -1.974 8.972 4.137 1.00 96.00 206 ASP A N 1
ATOM 1401 C CA . ASP A 1 206 ? -2.419 10.363 4.290 1.00 96.00 206 ASP A CA 1
ATOM 1402 C C . ASP A 1 206 ? -3.865 10.565 3.799 1.00 96.00 206 ASP A C 1
ATOM 1404 O O . ASP A 1 206 ? -4.604 11.396 4.330 1.00 96.00 206 ASP A O 1
ATOM 1408 N N . ASP A 1 207 ? -4.293 9.793 2.796 1.00 95.75 207 ASP A N 1
ATOM 1409 C CA . ASP A 1 207 ? -5.677 9.770 2.316 1.00 95.75 207 ASP A CA 1
ATOM 1410 C C . ASP A 1 207 ? -6.303 8.392 2.577 1.00 95.75 207 ASP A C 1
ATOM 1412 O O . ASP A 1 207 ? -6.496 8.020 3.733 1.00 95.75 207 ASP A O 1
ATOM 1416 N N . SER A 1 208 ? -6.663 7.616 1.552 1.00 97.00 208 SER A N 1
ATOM 1417 C CA . SER A 1 208 ? -7.636 6.534 1.741 1.00 97.00 208 SER A CA 1
ATOM 1418 C C . SER A 1 208 ? -7.294 5.237 1.012 1.00 97.00 208 SER A C 1
ATOM 1420 O O . SER A 1 208 ? -6.731 5.230 -0.081 1.00 97.00 208 SER A O 1
ATOM 1422 N N . ILE A 1 209 ? -7.723 4.117 1.591 1.00 98.00 209 ILE A N 1
ATOM 1423 C CA . ILE A 1 209 ? -7.697 2.782 0.992 1.00 98.00 209 ILE A CA 1
ATOM 1424 C C . ILE A 1 209 ? -9.135 2.298 0.813 1.00 98.00 209 ILE A C 1
ATOM 1426 O O . ILE A 1 209 ? -9.881 2.148 1.784 1.00 98.00 209 ILE A O 1
ATOM 1430 N N . TRP A 1 210 ? -9.517 2.000 -0.426 1.00 97.38 210 TRP A N 1
ATOM 1431 C CA . TRP A 1 210 ? -10.839 1.476 -0.753 1.00 97.38 210 TRP A CA 1
ATOM 1432 C C . TRP A 1 210 ? -10.754 0.146 -1.498 1.00 97.38 210 TRP A C 1
ATOM 1434 O O . TRP A 1 210 ? -10.322 0.104 -2.648 1.00 97.38 210 TRP A O 1
ATOM 1444 N N . ALA A 1 211 ? -11.258 -0.919 -0.877 1.00 96.06 211 ALA A N 1
ATOM 1445 C CA . ALA A 1 211 ? -11.429 -2.233 -1.487 1.00 96.06 211 ALA A CA 1
ATOM 1446 C C . ALA A 1 211 ? -12.918 -2.617 -1.515 1.00 96.06 211 ALA A C 1
ATOM 1448 O O . ALA A 1 211 ? -13.477 -3.090 -0.524 1.00 96.06 211 ALA A O 1
ATOM 1449 N N . TYR A 1 212 ? -13.578 -2.405 -2.659 1.00 90.44 212 TYR A N 1
ATOM 1450 C CA . TYR A 1 212 ? -15.029 -2.615 -2.807 1.00 90.44 212 TYR A CA 1
ATOM 1451 C C . TYR A 1 212 ? -15.429 -4.045 -3.215 1.00 90.44 212 TYR A C 1
ATOM 1453 O O . TYR A 1 212 ? -16.621 -4.361 -3.257 1.00 90.44 212 TYR A O 1
ATOM 1461 N N . GLY A 1 213 ? -14.459 -4.914 -3.505 1.00 82.75 213 GLY A N 1
ATOM 1462 C CA . GLY A 1 213 ? -14.707 -6.273 -3.989 1.00 82.75 213 GLY A CA 1
ATOM 1463 C C . GLY A 1 213 ? -15.366 -7.173 -2.957 1.00 82.75 213 GLY A C 1
ATOM 1464 O O . GLY A 1 213 ? -14.842 -7.354 -1.863 1.00 82.75 213 GLY A O 1
ATOM 1465 N N . ALA A 1 214 ? -16.495 -7.792 -3.293 1.00 82.19 214 ALA A N 1
ATOM 1466 C CA . ALA A 1 214 ? -17.207 -8.646 -2.347 1.00 82.19 214 ALA A CA 1
ATOM 1467 C C . ALA A 1 214 ? -16.293 -9.755 -1.791 1.00 82.19 214 ALA A C 1
ATOM 1469 O O . ALA A 1 214 ? -15.695 -10.527 -2.539 1.00 82.19 214 ALA A O 1
ATOM 1470 N N . GLY A 1 215 ? -16.211 -9.858 -0.462 1.00 85.62 215 GLY A N 1
ATOM 1471 C CA . GLY A 1 215 ? -15.390 -10.877 0.193 1.00 85.62 215 GLY A CA 1
ATOM 1472 C C . GLY A 1 215 ? -13.895 -10.548 0.271 1.00 85.62 215 GLY A C 1
ATOM 1473 O O . GLY A 1 215 ? -13.120 -11.449 0.600 1.00 85.62 215 GLY A O 1
ATOM 1474 N N . LYS A 1 216 ? -13.487 -9.312 -0.035 1.00 92.44 216 LYS A N 1
ATOM 1475 C CA . LYS A 1 216 ? -12.086 -8.886 -0.052 1.00 92.44 216 LYS A CA 1
ATOM 1476 C C . LYS A 1 216 ? -11.702 -8.053 1.164 1.00 92.44 216 LYS A C 1
ATOM 1478 O O . LYS A 1 216 ? -12.495 -7.255 1.663 1.00 92.44 216 LYS A O 1
ATOM 1483 N N . ASP A 1 217 ? -10.463 -8.252 1.590 1.00 97.19 217 ASP A N 1
ATOM 1484 C CA . ASP A 1 217 ? -9.919 -7.681 2.816 1.00 97.19 217 ASP A CA 1
ATOM 1485 C C . ASP A 1 217 ? -9.009 -6.496 2.522 1.00 97.19 217 ASP A C 1
ATOM 1487 O O . ASP A 1 217 ? -8.410 -6.401 1.446 1.00 97.19 217 ASP A O 1
ATOM 1491 N N . VAL A 1 218 ? -8.861 -5.632 3.518 1.00 98.56 218 VAL A N 1
ATOM 1492 C CA . VAL A 1 218 ? -7.745 -4.696 3.608 1.00 98.56 218 VAL A CA 1
ATOM 1493 C C . VAL A 1 218 ? -6.936 -5.061 4.840 1.00 98.56 218 VAL A C 1
ATOM 1495 O O . VAL A 1 218 ? -7.461 -5.028 5.951 1.00 98.56 218 VAL A O 1
ATOM 1498 N N . THR A 1 219 ? -5.659 -5.367 4.640 1.00 98.62 219 THR A N 1
ATOM 1499 C CA . THR A 1 219 ? -4.691 -5.567 5.718 1.00 98.62 219 THR A CA 1
ATOM 1500 C C . THR A 1 219 ? -3.612 -4.501 5.620 1.00 98.62 219 THR A C 1
ATOM 1502 O O . THR A 1 219 ? -2.988 -4.342 4.570 1.00 98.62 219 THR A O 1
ATOM 1505 N N . ILE A 1 220 ? -3.376 -3.789 6.718 1.00 98.75 220 ILE A N 1
ATOM 1506 C CA . ILE A 1 220 ? -2.268 -2.847 6.860 1.00 98.75 220 ILE A CA 1
ATOM 1507 C C . ILE A 1 220 ? -1.450 -3.267 8.078 1.00 98.75 220 ILE A C 1
ATOM 1509 O O . ILE A 1 220 ? -1.988 -3.336 9.181 1.00 98.75 220 ILE A O 1
ATOM 1513 N N . ASP A 1 221 ? -0.169 -3.555 7.878 1.00 98.62 221 ASP A N 1
ATOM 1514 C CA . ASP A 1 221 ? 0.754 -3.990 8.925 1.00 98.62 221 ASP A CA 1
ATOM 1515 C C . ASP A 1 221 ? 2.004 -3.103 8.927 1.00 98.62 221 ASP A C 1
ATOM 1517 O O . ASP A 1 221 ? 2.819 -3.149 8.003 1.00 98.62 221 ASP A O 1
ATOM 1521 N N . SER A 1 222 ? 2.152 -2.280 9.966 1.00 98.00 222 SER A N 1
ATOM 1522 C CA . SER A 1 222 ? 3.321 -1.411 10.150 1.00 98.00 222 SER A CA 1
ATOM 1523 C C . SER A 1 222 ? 4.496 -2.092 10.854 1.00 98.00 222 SER A C 1
ATOM 1525 O O . SER A 1 222 ? 5.471 -1.424 11.220 1.00 98.00 222 SER A O 1
ATOM 1527 N N . GLY A 1 223 ? 4.438 -3.413 11.043 1.00 97.12 223 GLY A N 1
ATOM 1528 C CA . GLY A 1 223 ? 5.537 -4.188 11.589 1.00 97.12 223 GLY A CA 1
ATOM 1529 C C . GLY A 1 223 ? 5.826 -3.783 13.030 1.00 97.12 223 GLY A C 1
ATOM 1530 O O . GLY A 1 223 ? 4.964 -3.897 13.894 1.00 97.12 223 GLY A O 1
ATOM 1531 N N . SER A 1 224 ? 7.050 -3.338 13.321 1.00 95.06 224 SER A N 1
ATOM 1532 C CA . SER A 1 224 ? 7.440 -2.913 14.674 1.00 95.06 224 SER A CA 1
ATOM 1533 C C . SER A 1 224 ? 7.056 -1.479 15.027 1.00 95.06 224 SER A C 1
ATOM 1535 O O . SER A 1 224 ? 7.081 -1.140 16.208 1.00 95.06 224 SER A O 1
ATOM 1537 N N . ASP A 1 225 ? 6.738 -0.654 14.031 1.00 97.69 225 ASP A N 1
ATOM 1538 C CA . ASP A 1 225 ? 6.673 0.801 14.172 1.00 97.69 225 ASP A CA 1
ATOM 1539 C C . ASP A 1 225 ? 5.229 1.295 14.010 1.00 97.69 225 ASP A C 1
ATOM 1541 O O . ASP A 1 225 ? 4.294 0.504 13.890 1.00 97.69 225 ASP A O 1
ATOM 1545 N N . ALA A 1 226 ? 5.020 2.612 14.040 1.00 98.25 226 ALA A N 1
ATOM 1546 C CA . ALA A 1 226 ? 3.689 3.206 14.028 1.00 98.25 226 ALA A CA 1
ATOM 1547 C C . ALA A 1 226 ? 2.929 3.003 12.702 1.00 98.25 226 ALA A C 1
ATOM 1549 O O . ALA A 1 226 ? 3.490 3.112 11.611 1.00 98.25 226 ALA A O 1
ATOM 1550 N N . LEU A 1 227 ? 1.620 2.789 12.826 1.00 98.75 227 LEU A N 1
ATOM 1551 C CA . LEU A 1 227 ? 0.639 2.877 11.751 1.00 98.75 227 LEU A CA 1
ATOM 1552 C C . LEU A 1 227 ? -0.144 4.179 11.917 1.00 98.75 227 LEU A C 1
ATOM 1554 O O . LEU A 1 227 ? -0.766 4.396 12.961 1.00 98.75 227 LEU A O 1
ATOM 1558 N N . ILE A 1 228 ? -0.124 5.026 10.894 1.00 98.56 228 ILE A N 1
ATOM 1559 C CA . ILE A 1 228 ? -0.872 6.281 10.837 1.00 98.56 228 ILE A CA 1
ATOM 1560 C C . ILE A 1 228 ? -1.783 6.243 9.611 1.00 98.56 228 ILE A C 1
ATOM 1562 O O . ILE A 1 228 ? -1.346 5.908 8.513 1.00 98.56 228 ILE A O 1
ATOM 1566 N N . VAL A 1 229 ? -3.062 6.549 9.811 1.00 98.44 229 VAL A N 1
ATOM 1567 C CA . VAL A 1 229 ? -4.061 6.644 8.744 1.00 98.44 229 VAL A CA 1
ATOM 1568 C C . VAL A 1 229 ? -4.875 7.913 8.954 1.00 98.44 229 VAL A C 1
ATOM 1570 O O . VAL A 1 229 ? -5.666 7.998 9.895 1.00 98.44 229 VAL A O 1
ATOM 1573 N N . ASP A 1 230 ? -4.716 8.893 8.077 1.00 96.44 230 ASP A N 1
ATOM 1574 C CA . ASP A 1 230 ? -5.433 10.160 8.185 1.00 96.44 230 ASP A CA 1
ATOM 1575 C C . ASP A 1 230 ? -6.807 10.133 7.503 1.00 96.44 230 ASP A C 1
ATOM 1577 O O . ASP A 1 230 ? -7.757 10.717 8.036 1.00 96.44 230 ASP A O 1
ATOM 1581 N N . GLY A 1 231 ? -6.963 9.409 6.390 1.00 94.06 231 GLY A N 1
ATOM 1582 C CA . GLY A 1 231 ? -8.255 9.239 5.719 1.00 94.06 231 GLY A CA 1
ATOM 1583 C C . GLY A 1 231 ? -8.964 7.924 6.051 1.00 94.06 231 GLY A C 1
ATOM 1584 O O . GLY A 1 231 ? -9.109 7.546 7.215 1.00 94.06 231 GLY A O 1
ATOM 1585 N N . TYR A 1 232 ? -9.528 7.268 5.034 1.00 96.50 232 TYR A N 1
ATOM 1586 C CA . TYR A 1 232 ? -10.474 6.161 5.215 1.00 96.50 232 TYR A CA 1
ATOM 1587 C C . TYR A 1 232 ? -9.851 4.806 4.905 1.00 96.50 232 TYR A C 1
ATOM 1589 O O . TYR A 1 232 ? -9.169 4.651 3.899 1.00 96.50 232 TYR A O 1
ATOM 1597 N N . VAL A 1 233 ? -10.191 3.787 5.693 1.00 98.38 233 VAL A N 1
ATOM 1598 C CA . VAL A 1 233 ? -9.959 2.386 5.318 1.00 98.38 233 VAL A CA 1
ATOM 1599 C C . VAL A 1 233 ? -11.300 1.702 5.149 1.00 98.38 233 VAL A C 1
ATOM 1601 O O . VAL A 1 233 ? -12.063 1.568 6.105 1.00 98.38 233 VAL A O 1
ATOM 1604 N N . TYR A 1 234 ? -11.584 1.256 3.930 1.00 98.12 234 TYR A N 1
ATOM 1605 C CA . TYR A 1 234 ? -12.786 0.499 3.618 1.00 98.12 234 TYR A CA 1
ATOM 1606 C C . TYR A 1 234 ? -12.442 -0.864 3.026 1.00 98.12 234 TYR A C 1
ATOM 1608 O O . TYR A 1 234 ? -11.817 -0.945 1.966 1.00 98.12 234 TYR A O 1
ATOM 1616 N N . ALA A 1 235 ? -12.935 -1.917 3.673 1.00 98.06 235 ALA A N 1
ATOM 1617 C CA . ALA A 1 235 ? -12.892 -3.280 3.175 1.00 98.06 235 ALA A CA 1
ATOM 1618 C C . ALA A 1 235 ? -14.304 -3.845 3.016 1.00 98.06 235 ALA A C 1
ATOM 1620 O O . ALA A 1 235 ? -15.143 -3.774 3.916 1.00 98.06 235 ALA A O 1
ATOM 1621 N N . ALA A 1 236 ? -14.570 -4.482 1.885 1.00 96.50 236 ALA A N 1
ATOM 1622 C CA . ALA A 1 236 ? -15.838 -5.161 1.654 1.00 96.50 236 ALA A CA 1
ATOM 1623 C C . ALA A 1 236 ? -16.017 -6.443 2.495 1.00 96.50 236 ALA A C 1
ATOM 1625 O O . ALA A 1 236 ? -17.147 -6.915 2.631 1.00 96.50 236 ALA A O 1
ATOM 1626 N N . ARG A 1 237 ? -14.944 -7.007 3.068 1.00 97.12 237 ARG A N 1
ATOM 1627 C CA . ARG A 1 237 ? -14.999 -8.073 4.077 1.00 97.12 237 ARG A CA 1
ATOM 1628 C C . ARG A 1 237 ? -14.298 -7.652 5.360 1.00 97.12 237 ARG A C 1
ATOM 1630 O O . ARG A 1 237 ? -14.971 -7.051 6.185 1.00 97.12 237 ARG A O 1
ATOM 1637 N N . ASP A 1 238 ? -13.010 -7.923 5.533 1.00 98.44 238 ASP A N 1
ATOM 1638 C CA . ASP A 1 238 ? -12.322 -7.632 6.794 1.00 98.44 238 ASP A CA 1
ATOM 1639 C C . ASP A 1 238 ? -11.367 -6.439 6.644 1.00 98.44 238 ASP A C 1
ATOM 1641 O O . ASP A 1 238 ? -10.615 -6.363 5.673 1.00 98.44 238 ASP A O 1
ATOM 1645 N N . ALA A 1 239 ? -11.389 -5.508 7.599 1.00 98.62 239 ALA A N 1
ATOM 1646 C CA . ALA A 1 239 ? -10.405 -4.432 7.709 1.00 98.62 239 ALA A CA 1
ATOM 1647 C C . ALA A 1 239 ? -9.499 -4.712 8.913 1.00 98.62 239 ALA A C 1
ATOM 1649 O O . ALA A 1 239 ? -9.958 -4.685 10.056 1.00 98.62 239 ALA A O 1
ATOM 1650 N N . VAL A 1 240 ? -8.222 -4.996 8.663 1.00 98.81 240 VAL A N 1
ATOM 1651 C CA . VAL A 1 240 ? -7.249 -5.412 9.678 1.00 98.81 240 VAL A CA 1
ATOM 1652 C C . VAL A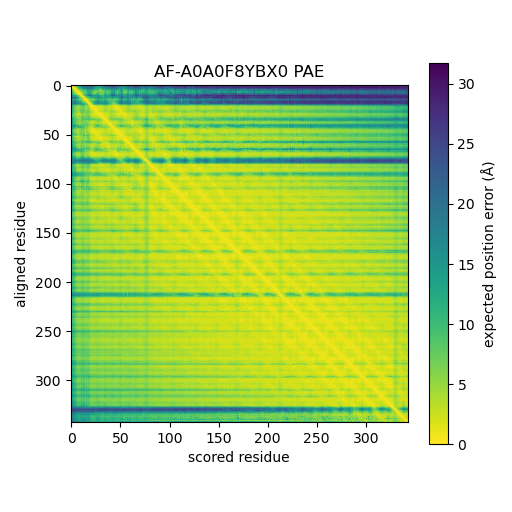 1 240 ? -6.080 -4.434 9.704 1.00 98.81 240 VAL A C 1
ATOM 1654 O O . VAL A 1 240 ? -5.330 -4.325 8.738 1.00 98.81 240 VAL A O 1
ATOM 1657 N N . LEU A 1 241 ? -5.921 -3.720 10.815 1.00 98.81 241 LEU A N 1
ATOM 1658 C CA . LEU A 1 241 ? -4.840 -2.764 11.045 1.00 98.81 241 LEU A CA 1
ATOM 1659 C C . LEU A 1 241 ? -3.960 -3.268 12.190 1.00 98.81 241 LEU A C 1
ATOM 1661 O O . LEU A 1 241 ? -4.435 -3.456 13.313 1.00 98.81 241 LEU A O 1
ATOM 1665 N N . LEU A 1 242 ? -2.681 -3.492 11.905 1.00 98.62 242 LEU A N 1
ATOM 1666 C CA . LEU A 1 242 ? -1.710 -4.079 12.821 1.00 98.62 242 LEU A CA 1
ATOM 1667 C C . LEU A 1 242 ? -0.507 -3.154 12.979 1.00 98.62 242 LEU A C 1
ATOM 1669 O O . LEU A 1 242 ? -0.003 -2.592 12.009 1.00 98.62 242 LEU A O 1
ATOM 1673 N N . SER A 1 243 ? -0.042 -3.028 14.217 1.00 98.56 243 SER A N 1
ATOM 1674 C CA . SER A 1 243 ? 1.178 -2.308 14.557 1.00 98.56 243 SER A CA 1
ATOM 1675 C C . SER A 1 243 ? 1.839 -2.917 15.786 1.00 98.56 243 SER A C 1
ATOM 1677 O O . SER A 1 243 ? 1.182 -3.268 16.769 1.00 98.56 243 SER A O 1
ATOM 1679 N N . GLY A 1 244 ? 3.163 -3.009 15.764 1.00 97.94 244 GLY A N 1
ATOM 1680 C CA . GLY A 1 244 ? 3.973 -3.392 16.916 1.00 97.94 244 GLY A CA 1
ATOM 1681 C C . GLY A 1 244 ? 4.094 -2.291 17.969 1.00 97.94 244 GLY A C 1
ATOM 1682 O O . GLY A 1 244 ? 4.473 -2.589 19.101 1.00 97.94 244 GLY A O 1
ATOM 1683 N N . ASP A 1 245 ? 3.735 -1.048 17.635 1.00 98.50 245 ASP A N 1
ATOM 1684 C CA . ASP A 1 245 ? 3.868 0.118 18.510 1.00 98.50 245 ASP A CA 1
ATOM 1685 C C . ASP A 1 245 ? 2.535 0.861 18.665 1.00 98.50 245 ASP A C 1
ATOM 1687 O O . ASP A 1 245 ? 1.766 0.579 19.586 1.00 98.50 245 ASP A O 1
ATOM 1691 N N . ILE A 1 246 ? 2.231 1.799 17.770 1.00 98.56 246 ILE A N 1
ATOM 1692 C CA . ILE A 1 246 ? 1.042 2.654 17.852 1.00 98.56 246 ILE A CA 1
ATOM 1693 C C . ILE A 1 246 ? 0.194 2.491 16.594 1.00 98.56 246 ILE A C 1
ATOM 1695 O O . ILE A 1 246 ? 0.737 2.418 15.493 1.00 98.56 246 ILE A O 1
ATOM 1699 N N . VAL A 1 247 ? -1.130 2.495 16.754 1.00 98.81 247 VAL A N 1
ATOM 1700 C CA . VAL A 1 247 ? -2.077 2.764 15.663 1.00 98.81 247 VAL A CA 1
ATOM 1701 C C . VAL A 1 247 ? -2.767 4.099 15.922 1.00 98.81 247 VAL A C 1
ATOM 1703 O O . VAL A 1 247 ? -3.420 4.268 16.951 1.00 98.81 247 VAL A O 1
ATOM 1706 N N . THR A 1 248 ? -2.651 5.035 14.982 1.00 98.69 248 THR A N 1
ATOM 1707 C CA . THR A 1 248 ? -3.441 6.271 14.948 1.00 98.69 248 THR A CA 1
ATOM 1708 C C . THR A 1 248 ? -4.276 6.288 13.681 1.00 98.69 248 THR A C 1
ATOM 1710 O O . THR A 1 248 ? -3.725 6.264 12.586 1.00 98.69 248 THR A O 1
ATOM 1713 N N . VAL A 1 249 ? -5.597 6.352 13.818 1.00 98.44 249 VAL A N 1
ATOM 1714 C CA . VAL A 1 249 ? -6.504 6.563 12.688 1.00 98.44 249 VAL A CA 1
ATOM 1715 C C . VAL A 1 249 ? -7.306 7.825 12.944 1.00 98.44 249 VAL A C 1
ATOM 1717 O O . VAL A 1 249 ? -8.133 7.839 13.850 1.00 98.44 249 VAL A O 1
ATOM 1720 N N . SER A 1 250 ? -7.071 8.881 12.172 1.00 96.69 250 SER A N 1
ATOM 1721 C CA . SER A 1 250 ? -7.811 10.144 12.283 1.00 96.69 250 SER A CA 1
ATOM 1722 C C . SER A 1 250 ? -9.184 10.058 11.606 1.00 96.69 250 SER A C 1
ATOM 1724 O O . SER A 1 250 ? -10.140 10.688 12.065 1.00 96.69 250 SER A O 1
ATOM 1726 N N . GLY A 1 251 ? -9.294 9.266 10.534 1.00 94.19 251 GLY A N 1
ATOM 1727 C CA . GLY A 1 251 ? -10.532 9.058 9.785 1.00 94.19 251 GLY A CA 1
ATOM 1728 C C . GLY A 1 251 ? -11.393 7.897 10.296 1.00 94.19 251 GLY A C 1
ATOM 1729 O O . GLY A 1 251 ? -11.616 7.730 11.500 1.00 94.19 251 GLY A O 1
ATOM 1730 N N . GLN A 1 252 ? -11.942 7.111 9.367 1.00 95.62 252 GLN A N 1
ATOM 1731 C CA . GLN A 1 252 ? -12.869 6.011 9.660 1.00 95.62 252 GLN A CA 1
ATOM 1732 C C . GLN A 1 252 ? -12.359 4.682 9.108 1.00 95.62 252 GLN A C 1
ATOM 1734 O O . GLN A 1 252 ? -11.870 4.606 7.980 1.00 95.62 252 GLN A O 1
ATOM 1739 N N . ILE A 1 253 ? -12.588 3.620 9.881 1.00 98.38 253 ILE A N 1
ATOM 1740 C CA . ILE A 1 253 ? -12.444 2.234 9.438 1.00 98.38 253 ILE A CA 1
ATOM 1741 C C . ILE A 1 253 ? -13.836 1.630 9.215 1.00 98.38 253 ILE A C 1
ATOM 1743 O O . ILE A 1 253 ? -14.713 1.706 10.083 1.00 98.38 253 ILE A O 1
ATOM 1747 N N . GLY A 1 254 ? -14.050 1.032 8.048 1.00 98.00 254 GLY A N 1
ATOM 1748 C CA . GLY A 1 254 ? -15.293 0.368 7.674 1.00 98.00 254 GLY A CA 1
ATOM 1749 C C . GLY A 1 254 ? -15.043 -1.020 7.101 1.00 98.00 254 GLY A C 1
ATOM 1750 O O . GLY A 1 254 ? -14.261 -1.172 6.164 1.00 98.00 254 GLY A O 1
ATOM 1751 N N . ALA A 1 255 ? -15.752 -2.016 7.629 1.00 98.12 255 ALA A N 1
ATOM 1752 C CA . ALA A 1 255 ? -15.675 -3.396 7.166 1.00 98.12 255 ALA A CA 1
ATOM 1753 C C . ALA A 1 255 ? -17.060 -3.997 6.879 1.00 98.12 255 ALA A C 1
ATOM 1755 O O . ALA A 1 255 ? -18.029 -3.805 7.623 1.00 98.12 255 ALA A O 1
ATOM 1756 N N . GLY A 1 256 ? -17.160 -4.780 5.806 1.00 97.62 256 GLY A N 1
ATOM 1757 C CA . GLY A 1 256 ? -18.360 -5.562 5.504 1.00 97.62 256 GLY A CA 1
ATOM 1758 C C . GLY A 1 256 ? -18.567 -6.763 6.435 1.00 97.62 256 GLY A C 1
ATOM 1759 O O . GLY A 1 256 ? -19.695 -7.223 6.573 1.00 97.62 256 GLY A O 1
ATOM 1760 N N . ASN A 1 257 ? -17.516 -7.247 7.094 1.00 97.75 257 ASN A N 1
ATOM 1761 C CA . ASN A 1 257 ? -17.539 -8.294 8.107 1.00 97.75 257 ASN A CA 1
ATOM 1762 C C . ASN A 1 257 ? -16.830 -7.812 9.378 1.00 97.75 257 ASN A C 1
ATOM 1764 O O . ASN A 1 257 ? -17.519 -7.228 10.200 1.00 97.75 257 ASN A O 1
ATOM 1768 N N . ASP A 1 258 ? -15.519 -7.983 9.558 1.00 98.50 258 ASP A N 1
ATOM 1769 C CA . ASP A 1 258 ? -14.859 -7.624 10.823 1.00 98.50 258 ASP A CA 1
ATOM 1770 C C . ASP A 1 258 ? -13.909 -6.421 10.682 1.00 98.50 258 ASP A C 1
ATOM 1772 O O . ASP A 1 258 ? -13.132 -6.334 9.732 1.00 98.50 258 ASP A O 1
ATOM 1776 N N . THR A 1 259 ? -13.934 -5.510 11.660 1.00 98.69 259 THR A N 1
ATOM 1777 C CA . THR A 1 259 ? -12.896 -4.482 11.845 1.00 98.69 259 THR A CA 1
ATOM 1778 C C . THR A 1 259 ? -12.003 -4.893 13.009 1.00 98.69 259 THR A C 1
ATOM 1780 O O . THR A 1 259 ? -12.481 -5.060 14.133 1.00 98.69 259 THR A O 1
ATOM 1783 N N . ILE A 1 260 ? -10.703 -5.043 12.757 1.00 98.81 260 ILE A N 1
ATOM 1784 C CA . ILE A 1 260 ? -9.706 -5.466 13.742 1.00 98.81 260 ILE A CA 1
ATOM 1785 C C . ILE A 1 260 ? -8.583 -4.434 13.780 1.00 98.81 260 ILE A C 1
ATOM 1787 O O . ILE A 1 260 ? -7.947 -4.169 12.763 1.00 98.81 260 ILE A O 1
ATOM 1791 N N . VAL A 1 261 ? -8.310 -3.884 14.960 1.00 98.81 261 VAL A N 1
ATOM 1792 C CA . VAL A 1 261 ? -7.186 -2.974 15.188 1.00 98.81 261 VAL A CA 1
ATOM 1793 C C . VAL A 1 261 ? -6.360 -3.472 16.363 1.00 98.81 261 VAL A C 1
ATOM 1795 O O . VAL A 1 261 ? -6.872 -3.573 17.479 1.00 98.81 261 VAL A O 1
ATOM 1798 N N . THR A 1 262 ? -5.078 -3.738 16.125 1.00 98.69 262 THR A N 1
ATOM 1799 C CA . THR A 1 262 ? -4.144 -4.199 17.157 1.00 98.69 262 THR A CA 1
ATOM 1800 C C . THR A 1 262 ? -2.898 -3.325 17.188 1.00 98.69 262 THR A C 1
ATOM 1802 O O . THR A 1 262 ? -2.277 -3.100 16.152 1.00 98.69 262 THR A O 1
ATOM 1805 N N . ALA A 1 263 ? -2.505 -2.888 18.385 1.00 98.75 263 ALA A N 1
ATOM 1806 C CA . ALA A 1 263 ? -1.249 -2.179 18.619 1.00 98.75 263 ALA A CA 1
ATOM 1807 C C . ALA A 1 263 ? -0.474 -2.786 19.794 1.00 98.75 263 ALA A C 1
ATOM 1809 O O . ALA A 1 263 ? -1.068 -3.320 20.735 1.00 98.75 263 ALA A O 1
ATOM 1810 N N . GLY A 1 264 ? 0.851 -2.651 19.801 1.00 98.56 264 GLY A N 1
ATOM 1811 C CA . GLY A 1 264 ? 1.660 -3.033 20.961 1.00 98.56 264 GLY A CA 1
ATOM 1812 C C . GLY A 1 264 ? 1.461 -2.111 22.171 1.00 98.56 264 GLY A C 1
ATOM 1813 O O . GLY A 1 264 ? 1.338 -2.584 23.305 1.00 98.56 264 GLY A O 1
ATOM 1814 N N . ASN A 1 265 ? 1.397 -0.800 21.931 1.00 98.31 265 ASN A N 1
ATOM 1815 C CA . ASN A 1 265 ? 1.464 0.238 22.958 1.00 98.31 265 ASN A CA 1
ATOM 1816 C C . ASN A 1 265 ? 0.212 1.118 23.011 1.00 98.31 265 ASN A C 1
ATOM 1818 O O . ASN A 1 265 ? -0.409 1.206 24.066 1.00 98.31 265 ASN A O 1
ATOM 1822 N N . LYS A 1 266 ? -0.200 1.785 21.929 1.00 98.56 266 LYS A N 1
ATOM 1823 C CA . LYS A 1 266 ? -1.358 2.701 21.983 1.00 98.56 266 LYS A CA 1
ATOM 1824 C C . LYS A 1 266 ? -2.225 2.604 20.739 1.00 98.56 266 LYS A C 1
ATOM 1826 O O . LYS A 1 266 ? -1.713 2.487 19.631 1.00 98.56 266 LYS A O 1
ATOM 1831 N N . ILE A 1 267 ? -3.534 2.723 20.933 1.00 98.81 267 ILE A N 1
ATOM 1832 C CA . ILE A 1 267 ? -4.489 2.944 19.852 1.00 98.81 267 ILE A CA 1
ATOM 1833 C C . ILE A 1 267 ? -5.186 4.290 20.055 1.00 98.81 267 ILE A C 1
ATOM 1835 O O . ILE A 1 267 ? -5.699 4.557 21.139 1.00 98.81 267 ILE A O 1
ATOM 1839 N N . THR A 1 268 ? -5.253 5.099 19.000 1.00 98.38 268 THR A N 1
ATOM 1840 C CA . THR A 1 268 ? -6.135 6.267 18.899 1.00 98.38 268 THR A CA 1
ATOM 1841 C C . THR A 1 268 ? -6.966 6.143 17.623 1.00 98.38 268 THR A C 1
ATOM 1843 O O . THR A 1 268 ? -6.399 6.097 16.535 1.00 98.38 268 THR A O 1
ATOM 1846 N N . LEU A 1 269 ? -8.295 6.083 17.734 1.00 97.88 269 LEU A N 1
ATOM 1847 C CA . LEU A 1 269 ? -9.206 5.932 16.592 1.00 97.88 269 LEU A CA 1
ATOM 1848 C C . LEU A 1 269 ? -10.199 7.082 16.494 1.00 97.88 269 LEU A C 1
ATOM 1850 O O . LEU A 1 269 ? -10.819 7.454 17.485 1.00 97.88 269 LEU A O 1
ATOM 1854 N N . GLY A 1 270 ? -10.414 7.571 15.277 1.00 97.12 270 GLY A N 1
ATOM 1855 C CA . GLY A 1 270 ? -11.512 8.448 14.905 1.00 97.12 270 GLY A CA 1
ATOM 1856 C C . GLY A 1 270 ? -12.828 7.686 14.962 1.00 97.12 270 GLY A C 1
ATOM 1857 O O . GLY A 1 270 ? -13.644 7.944 15.830 1.00 97.12 270 GLY A O 1
ATOM 1858 N N . SER A 1 271 ? -13.047 6.710 14.083 1.00 97.25 271 SER A N 1
ATOM 1859 C CA . SER A 1 271 ? -14.240 5.849 14.149 1.00 97.25 271 SER A CA 1
ATOM 1860 C C . SER A 1 271 ? -13.994 4.462 13.568 1.00 97.25 271 SER A C 1
ATOM 1862 O O . SER A 1 271 ? -13.117 4.274 12.723 1.00 97.25 271 SER A O 1
ATOM 1864 N N . ALA A 1 272 ? -14.782 3.486 14.013 1.00 98.31 272 ALA A N 1
ATOM 1865 C CA . ALA A 1 272 ? -14.705 2.112 13.532 1.00 98.31 272 ALA A CA 1
ATOM 1866 C C . ALA A 1 272 ? -16.105 1.517 13.372 1.00 98.31 272 ALA A C 1
ATOM 1868 O O . ALA A 1 272 ? -16.947 1.616 14.259 1.00 98.31 272 ALA A O 1
ATOM 1869 N N . SER A 1 273 ? -16.356 0.872 12.240 1.00 98.25 273 SER A N 1
ATOM 1870 C CA . SER A 1 273 ? -17.656 0.284 11.930 1.00 98.25 273 SER A CA 1
ATOM 1871 C C . SER A 1 273 ? -17.492 -1.056 11.233 1.00 98.25 273 SER A C 1
ATOM 1873 O O . SER A 1 273 ? -16.593 -1.227 10.406 1.00 98.25 273 SER A O 1
ATOM 1875 N N . ALA A 1 274 ? -18.348 -2.015 11.571 1.00 98.12 274 ALA A N 1
ATOM 1876 C CA . ALA A 1 274 ? -18.358 -3.319 10.930 1.00 98.12 274 ALA A CA 1
ATOM 1877 C C . ALA A 1 274 ? -19.764 -3.933 10.930 1.00 98.12 274 ALA A C 1
ATOM 1879 O O . ALA A 1 274 ? -20.544 -3.745 11.868 1.00 98.12 274 ALA A O 1
ATOM 1880 N N . SER A 1 275 ? -20.107 -4.706 9.894 1.00 97.56 275 SER A N 1
ATOM 1881 C CA . SER A 1 275 ? -21.363 -5.479 9.950 1.00 97.56 275 SER A CA 1
ATOM 1882 C C . SER A 1 275 ? -21.257 -6.673 10.901 1.00 97.56 275 SER A C 1
ATOM 1884 O O . SER A 1 275 ? -22.268 -7.104 11.455 1.00 97.56 275 SER A O 1
ATOM 1886 N N . GLY A 1 276 ? -20.053 -7.212 11.067 1.00 97.69 276 GLY A N 1
ATOM 1887 C CA . GLY A 1 276 ? -19.657 -8.225 12.035 1.00 97.69 276 GLY A CA 1
ATOM 1888 C C . GLY A 1 276 ? -19.024 -7.583 13.267 1.00 97.69 276 GLY A C 1
ATOM 1889 O O . GLY A 1 276 ? -19.602 -6.658 13.827 1.00 97.69 276 GLY A O 1
ATOM 1890 N N . ASN A 1 277 ? -17.898 -8.101 13.748 1.00 98.31 277 ASN A N 1
ATOM 1891 C CA . ASN A 1 277 ? -17.273 -7.647 14.990 1.00 98.31 277 ASN A CA 1
ATOM 1892 C C . ASN A 1 277 ? -16.454 -6.370 14.795 1.00 98.31 277 ASN A C 1
ATOM 1894 O O . ASN A 1 277 ? -15.838 -6.160 13.750 1.00 98.31 277 ASN A O 1
ATOM 1898 N N . VAL A 1 278 ? -16.361 -5.573 15.858 1.00 98.69 278 VAL A N 1
ATOM 1899 C CA . VAL A 1 278 ? -15.308 -4.562 15.990 1.00 98.69 278 VAL A CA 1
ATOM 1900 C C . VAL A 1 278 ? -14.419 -4.931 17.171 1.00 98.69 278 VAL A C 1
ATOM 1902 O O . VAL A 1 278 ? -14.879 -4.968 18.310 1.00 98.69 278 VAL A O 1
ATOM 1905 N N . SER A 1 279 ? -13.146 -5.212 16.907 1.00 98.62 279 SER A N 1
ATOM 1906 C CA . SER A 1 279 ? -12.165 -5.592 17.924 1.00 98.62 279 SER A CA 1
ATOM 1907 C C . SER A 1 279 ? -10.999 -4.612 17.914 1.00 98.62 279 SER A C 1
ATOM 1909 O O . SER A 1 279 ? -10.270 -4.525 16.929 1.00 98.62 279 SER A O 1
ATOM 1911 N N . VAL A 1 280 ? -10.803 -3.889 19.014 1.00 98.69 280 VAL A N 1
ATOM 1912 C CA . VAL A 1 280 ? -9.743 -2.885 19.166 1.00 98.69 280 VAL A CA 1
ATOM 1913 C C . VAL A 1 280 ? -8.927 -3.218 20.409 1.00 98.69 280 VAL A C 1
ATOM 1915 O O . VAL A 1 280 ? -9.460 -3.210 21.518 1.00 98.69 280 VAL A O 1
ATOM 1918 N N . GLY A 1 281 ? -7.642 -3.528 20.243 1.00 98.44 281 GLY A N 1
ATOM 1919 C CA . GLY A 1 281 ? -6.804 -4.031 21.330 1.00 98.44 281 GLY A CA 1
ATOM 1920 C C . GLY A 1 281 ? -5.392 -3.458 21.346 1.00 98.44 281 GLY A C 1
ATOM 1921 O O . GLY A 1 281 ? -4.612 -3.694 20.426 1.00 98.44 281 GLY A O 1
ATOM 1922 N N . SER A 1 282 ? -5.033 -2.771 22.429 1.00 98.00 282 SER A N 1
ATOM 1923 C CA . SER A 1 282 ? -3.633 -2.518 22.772 1.00 98.00 282 SER A CA 1
ATOM 1924 C C . SER A 1 282 ? -3.114 -3.620 23.698 1.00 98.00 282 SER A C 1
ATOM 1926 O O . SER A 1 282 ? -3.794 -4.010 24.648 1.00 98.00 282 SER A O 1
ATOM 1928 N N . VAL A 1 283 ? -1.906 -4.130 23.437 1.00 97.38 283 VAL A N 1
ATOM 1929 C CA . VAL A 1 283 ? -1.289 -5.187 24.259 1.00 97.38 283 VAL A CA 1
ATOM 1930 C C . VAL A 1 283 ? -0.851 -4.657 25.624 1.00 97.38 283 VAL A C 1
ATOM 1932 O O . VAL A 1 283 ? -1.016 -5.347 26.630 1.00 97.38 283 VAL A O 1
ATOM 1935 N N . SER A 1 284 ? -0.250 -3.467 25.665 1.00 96.31 284 SER A N 1
ATOM 1936 C CA . SER A 1 284 ? 0.417 -2.965 26.873 1.00 96.31 284 SER A CA 1
ATOM 1937 C C . SER A 1 284 ? 0.096 -1.523 27.251 1.00 96.31 284 SER A C 1
ATOM 1939 O O . SER A 1 284 ? 0.595 -1.052 28.276 1.00 96.31 284 SER A O 1
ATOM 1941 N N . GLY A 1 285 ? -0.752 -0.829 26.493 1.00 97.12 285 GLY A N 1
ATOM 1942 C CA . GLY A 1 285 ? -1.145 0.538 26.821 1.00 97.12 285 GLY A CA 1
ATOM 1943 C C . GLY A 1 285 ? -2.595 0.849 26.492 1.00 97.12 285 GLY A C 1
ATOM 1944 O O . GLY A 1 285 ? -3.475 0.009 26.672 1.00 97.12 285 GLY A O 1
ATOM 1945 N N . ASP A 1 286 ? -2.848 2.096 26.121 1.00 98.44 286 ASP A N 1
ATOM 1946 C CA . ASP A 1 286 ? -4.187 2.678 26.173 1.00 98.44 286 ASP A CA 1
ATOM 1947 C C . ASP A 1 286 ? -4.920 2.581 24.832 1.00 98.44 286 ASP A C 1
ATOM 1949 O O . ASP A 1 286 ? -4.305 2.530 23.761 1.00 98.44 286 ASP A O 1
ATOM 1953 N N . VAL A 1 287 ? -6.249 2.595 24.906 1.00 98.50 287 VAL A N 1
ATOM 1954 C CA . VAL A 1 287 ? -7.151 2.727 23.761 1.00 98.50 287 VAL A CA 1
ATOM 1955 C C . VAL A 1 287 ? -7.936 4.024 23.911 1.00 98.50 287 VAL A C 1
ATOM 1957 O O . VAL A 1 287 ? -8.611 4.242 24.913 1.00 98.50 287 VAL A O 1
ATOM 1960 N N . GLU A 1 288 ? -7.859 4.884 22.905 1.00 97.94 288 GLU A N 1
ATOM 1961 C CA . GLU A 1 288 ? -8.553 6.167 22.837 1.00 97.94 288 GLU A CA 1
ATOM 1962 C C . GLU A 1 288 ? -9.466 6.185 21.609 1.00 97.94 288 GLU A C 1
ATOM 1964 O O . GLU A 1 288 ? -9.015 5.995 20.481 1.00 97.94 288 GLU A O 1
ATOM 1969 N N . ILE A 1 289 ? -10.761 6.391 21.830 1.00 96.75 289 ILE A N 1
ATOM 1970 C CA . ILE A 1 289 ? -11.798 6.371 20.801 1.00 96.75 289 ILE A CA 1
ATOM 1971 C C . ILE A 1 289 ? -12.449 7.753 20.741 1.00 96.75 289 ILE A C 1
ATOM 1973 O O . ILE A 1 289 ? -13.206 8.145 21.632 1.00 96.75 289 ILE A O 1
ATOM 1977 N N . ASN A 1 290 ? -12.174 8.479 19.664 1.00 95.69 290 ASN A N 1
ATOM 1978 C CA . ASN A 1 290 ? -12.571 9.871 19.472 1.00 95.69 290 ASN A CA 1
ATOM 1979 C C . ASN A 1 290 ? -13.921 10.044 18.757 1.00 95.69 290 ASN A C 1
ATOM 1981 O O . ASN A 1 290 ? -14.449 11.153 18.690 1.00 95.69 290 ASN A O 1
ATOM 1985 N N . GLY A 1 291 ? -14.509 8.961 18.259 1.00 95.25 291 GLY A N 1
ATOM 1986 C CA . 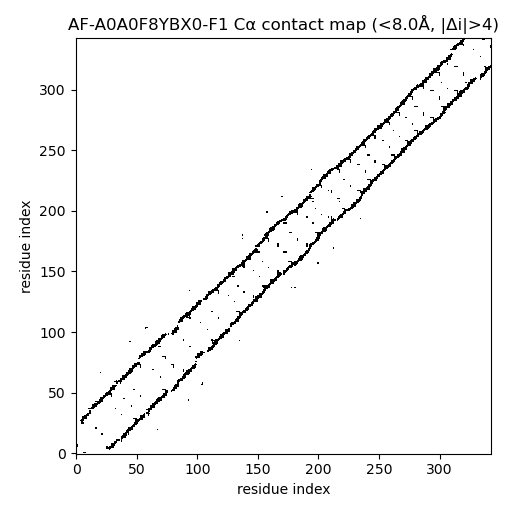GLY A 1 291 ? -15.777 8.951 17.530 1.00 95.25 291 GLY A CA 1
ATOM 1987 C C . GLY A 1 291 ? -16.473 7.590 17.622 1.00 95.25 291 GLY A C 1
ATOM 1988 O O . GLY A 1 291 ? -16.141 6.796 18.498 1.00 95.25 291 GLY A O 1
ATOM 1989 N N . PRO A 1 292 ? -17.509 7.333 16.808 1.00 96.38 292 PRO A N 1
ATOM 1990 C CA . PRO A 1 292 ? -18.382 6.184 17.018 1.00 96.38 292 PRO A CA 1
ATOM 1991 C C . PRO A 1 292 ? -17.689 4.844 16.748 1.00 96.38 292 PRO A C 1
ATOM 1993 O O . PRO A 1 292 ? -16.882 4.712 15.820 1.00 96.38 292 PRO A O 1
ATOM 1996 N N . VAL A 1 293 ? -18.068 3.839 17.540 1.00 98.06 293 VAL A N 1
ATOM 1997 C CA . VAL A 1 293 ? -17.731 2.429 17.321 1.00 98.06 293 VAL A CA 1
ATOM 1998 C C . VAL A 1 293 ? -19.016 1.627 17.171 1.00 98.06 293 VAL A C 1
ATOM 2000 O O . VAL A 1 293 ? -19.815 1.539 18.105 1.00 98.06 293 VAL A O 1
ATOM 2003 N N . GLU A 1 294 ? -19.216 1.038 15.995 1.00 98.31 294 GLU A N 1
ATOM 2004 C CA . GLU A 1 294 ? -20.485 0.415 15.617 1.00 98.31 294 GLU A CA 1
ATOM 2005 C C . GLU A 1 294 ? -20.303 -1.017 15.107 1.00 98.31 294 GLU A C 1
ATOM 2007 O O . GLU A 1 294 ? -19.580 -1.271 14.144 1.00 98.31 294 GLU A O 1
ATOM 2012 N N . SER A 1 295 ? -21.035 -1.949 15.716 1.00 97.69 295 SER A N 1
ATOM 2013 C CA . SER A 1 295 ? -21.241 -3.299 15.195 1.00 97.69 295 SER A CA 1
ATOM 2014 C C . SER A 1 295 ? -22.726 -3.525 14.918 1.00 97.69 295 SER A C 1
ATOM 2016 O O . SER A 1 295 ? -23.588 -3.268 15.768 1.00 97.69 295 SER A O 1
ATOM 2018 N N . VAL A 1 296 ? -23.043 -4.022 13.721 1.00 95.50 296 VAL A N 1
ATOM 2019 C CA . VAL A 1 296 ? -24.438 -4.276 13.328 1.00 95.50 296 VAL A CA 1
ATOM 2020 C C . VAL A 1 296 ? -24.935 -5.622 13.855 1.00 95.50 296 VAL A C 1
ATOM 2022 O O . VAL A 1 296 ? -26.008 -5.691 14.453 1.00 95.50 296 VAL A O 1
ATOM 2025 N N . ASN A 1 297 ? -24.200 -6.709 13.626 1.00 93.19 297 ASN A N 1
ATOM 2026 C CA . ASN A 1 297 ? -24.711 -8.058 13.895 1.00 93.19 297 ASN A CA 1
ATOM 2027 C C . ASN A 1 297 ? -23.994 -8.794 15.025 1.00 93.19 297 ASN A C 1
ATOM 2029 O O . ASN A 1 297 ? -24.531 -9.798 15.481 1.00 93.19 297 ASN A O 1
ATOM 2033 N N . ASN A 1 298 ? -22.826 -8.325 15.468 1.00 95.81 298 ASN A N 1
ATOM 2034 C CA . ASN A 1 298 ? -22.005 -9.040 16.441 1.00 95.81 298 ASN A CA 1
ATOM 2035 C C . ASN A 1 298 ? -21.491 -8.095 17.540 1.00 95.81 298 ASN A C 1
ATOM 2037 O O . ASN A 1 298 ? -22.186 -7.159 17.942 1.00 95.81 298 ASN A O 1
ATOM 2041 N N . ASN A 1 299 ? -20.309 -8.401 18.070 1.00 97.75 299 ASN A N 1
ATOM 2042 C CA . ASN A 1 299 ? -19.799 -7.837 19.302 1.00 97.75 299 ASN A CA 1
ATOM 2043 C C . ASN A 1 299 ? -18.842 -6.675 19.038 1.00 97.75 299 ASN A C 1
ATOM 2045 O O . ASN A 1 299 ? -18.199 -6.584 17.987 1.00 97.75 299 ASN A O 1
ATOM 2049 N N . ILE A 1 300 ? -18.702 -5.828 20.050 1.00 98.50 300 ILE A N 1
ATOM 2050 C CA . ILE A 1 300 ? -17.612 -4.870 20.174 1.00 98.50 300 ILE A CA 1
ATOM 2051 C C . ILE A 1 300 ? -16.731 -5.312 21.340 1.00 98.50 300 ILE A C 1
ATOM 2053 O O . ILE A 1 300 ? -17.230 -5.525 22.441 1.00 98.50 300 ILE A O 1
ATOM 2057 N N . SER A 1 301 ? -15.422 -5.406 21.114 1.00 98.44 301 SER A N 1
ATOM 2058 C CA . SER A 1 301 ? -14.437 -5.626 22.174 1.00 98.44 301 SER A CA 1
ATOM 2059 C C . SER A 1 301 ? -13.375 -4.537 22.139 1.00 98.44 301 SER A C 1
ATOM 2061 O O . SER A 1 301 ? -12.688 -4.370 21.130 1.00 98.44 301 SER A O 1
ATOM 2063 N N . LEU A 1 302 ? -13.235 -3.804 23.244 1.00 98.38 302 LEU A N 1
ATOM 2064 C CA . LEU A 1 302 ? -12.190 -2.800 23.439 1.00 98.38 302 LEU A CA 1
ATOM 2065 C C . LEU A 1 302 ? -11.268 -3.272 24.566 1.00 98.38 302 LEU A C 1
ATOM 2067 O O . LEU A 1 302 ? -11.737 -3.553 25.666 1.00 98.38 302 LEU A O 1
ATOM 2071 N N . THR A 1 303 ? -9.965 -3.376 24.309 1.00 98.56 303 THR A N 1
ATOM 2072 C CA . THR A 1 303 ? -8.981 -3.883 25.280 1.00 98.56 303 THR A CA 1
ATOM 2073 C C . THR A 1 303 ? -7.783 -2.949 25.397 1.00 98.56 303 THR A C 1
ATOM 2075 O O . THR A 1 303 ? -7.115 -2.669 24.405 1.00 98.56 303 THR A O 1
ATOM 2078 N N . GLY A 1 304 ? -7.480 -2.500 26.614 1.00 98.06 304 GLY A N 1
ATOM 2079 C CA . GLY A 1 304 ? -6.320 -1.661 26.922 1.00 98.06 304 GLY A CA 1
ATOM 2080 C C . GLY A 1 304 ? -6.168 -1.442 28.428 1.00 98.06 304 GLY A C 1
ATOM 2081 O O . GLY A 1 304 ? -7.048 -1.799 29.208 1.00 98.06 304 GLY A O 1
ATOM 2082 N N . ASN A 1 305 ? -5.067 -0.832 28.868 1.00 97.88 305 ASN A N 1
ATOM 2083 C CA . ASN A 1 305 ? -4.895 -0.470 30.281 1.00 97.88 305 ASN A CA 1
ATOM 2084 C C . ASN A 1 305 ? -5.969 0.537 30.714 1.00 97.88 305 ASN A C 1
ATOM 2086 O O . ASN A 1 305 ? -6.693 0.325 31.694 1.00 97.88 305 ASN A O 1
ATOM 2090 N N . ASN A 1 306 ? -6.074 1.617 29.941 1.00 97.88 306 ASN A N 1
ATOM 2091 C CA . ASN A 1 306 ? -7.136 2.602 30.013 1.00 97.88 306 ASN A CA 1
ATOM 2092 C C . ASN A 1 306 ? -7.885 2.632 28.679 1.00 97.88 306 ASN A C 1
ATOM 2094 O O . ASN A 1 306 ? -7.275 2.525 27.614 1.00 97.88 306 ASN A O 1
ATOM 2098 N N . ILE A 1 307 ? -9.203 2.794 28.750 1.00 97.75 307 ILE A N 1
ATOM 2099 C CA . ILE A 1 307 ? -10.087 2.947 27.598 1.00 97.75 307 ILE A CA 1
ATOM 2100 C C . ILE A 1 307 ? -10.766 4.305 27.732 1.00 97.75 307 ILE A C 1
ATOM 2102 O O . ILE A 1 307 ? -11.602 4.495 28.614 1.00 97.75 307 ILE A O 1
ATOM 2106 N N . THR A 1 308 ? -10.401 5.243 26.869 1.00 96.81 308 THR A N 1
ATOM 2107 C CA . THR A 1 308 ? -10.965 6.593 26.837 1.00 96.81 308 THR A CA 1
ATOM 2108 C C . THR A 1 308 ? -11.948 6.708 25.684 1.00 96.81 308 THR A C 1
ATOM 2110 O O . THR A 1 308 ? -11.589 6.441 24.539 1.00 96.81 308 THR A O 1
ATOM 2113 N N . LEU A 1 309 ? -13.185 7.107 25.979 1.00 95.56 309 LEU A N 1
ATOM 2114 C CA . LEU A 1 309 ? -14.274 7.154 25.007 1.00 95.56 309 LEU A CA 1
ATOM 2115 C C . LEU A 1 309 ? -14.867 8.562 24.934 1.00 95.56 309 LEU A C 1
ATOM 2117 O O . LEU A 1 309 ? -15.460 9.050 25.900 1.00 95.56 309 LEU A O 1
ATOM 2121 N N . ALA A 1 310 ? -14.730 9.201 23.776 1.00 94.06 310 ALA A N 1
ATOM 2122 C CA . ALA A 1 310 ? -15.415 10.449 23.453 1.00 94.06 310 ALA A CA 1
ATOM 2123 C C . ALA A 1 310 ? -16.676 10.219 22.597 1.00 94.06 310 ALA A C 1
ATOM 2125 O O . ALA A 1 310 ? -17.608 11.024 22.671 1.00 94.06 310 ALA A O 1
ATOM 2126 N N . GLY A 1 311 ? -16.716 9.130 21.816 1.00 90.38 311 GLY A N 1
ATOM 2127 C CA . GLY A 1 311 ? -17.846 8.734 20.968 1.00 90.38 311 GLY A CA 1
ATOM 2128 C C . GLY A 1 311 ? -18.749 7.645 21.562 1.00 90.38 311 GLY A C 1
ATOM 2129 O O . GLY A 1 311 ? -18.461 7.074 22.614 1.00 90.38 311 GLY A O 1
ATOM 2130 N N . ASP A 1 312 ? -19.853 7.367 20.864 1.00 94.44 312 ASP A N 1
ATOM 2131 C CA . ASP A 1 312 ? -20.803 6.305 21.217 1.00 94.44 312 ASP A CA 1
ATOM 2132 C C . ASP A 1 312 ? -20.255 4.912 20.868 1.00 94.44 312 ASP A C 1
ATOM 2134 O O . ASP A 1 312 ? -19.555 4.734 19.870 1.00 94.44 312 ASP A O 1
ATOM 2138 N N . VAL A 1 313 ? -20.635 3.907 21.661 1.00 96.81 313 VAL A N 1
ATOM 2139 C CA . VAL A 1 313 ? -20.298 2.495 21.425 1.00 96.81 313 VAL A CA 1
ATOM 2140 C C . VAL A 1 313 ? -21.591 1.693 21.302 1.00 96.81 313 VAL A C 1
ATOM 2142 O O . VAL A 1 313 ? -22.342 1.558 22.272 1.00 96.81 313 VAL A O 1
ATOM 2145 N N . THR A 1 314 ? -21.863 1.170 20.104 1.00 97.38 314 THR A N 1
ATOM 2146 C CA . THR A 1 314 ? -23.136 0.510 19.777 1.00 97.38 314 THR A CA 1
ATOM 2147 C C . THR A 1 314 ? -22.926 -0.847 19.110 1.00 97.38 314 THR A C 1
ATOM 2149 O O . THR A 1 314 ? -22.617 -0.925 17.924 1.00 97.38 314 THR A O 1
ATOM 2152 N N . ALA A 1 315 ? -23.180 -1.926 19.849 1.00 96.25 315 ALA A N 1
ATOM 2153 C CA . ALA A 1 315 ? -23.350 -3.268 19.300 1.00 96.25 315 ALA A CA 1
ATOM 2154 C C . ALA A 1 315 ? -24.851 -3.560 19.189 1.00 96.25 315 ALA A C 1
ATOM 2156 O O . ALA A 1 315 ? -25.512 -3.838 20.188 1.00 96.25 315 ALA A O 1
ATOM 2157 N N . SER A 1 316 ? -25.422 -3.469 17.986 1.00 95.44 316 SER A N 1
ATOM 2158 C CA . SER A 1 316 ? -26.887 -3.497 17.819 1.00 95.44 316 SER A CA 1
ATOM 2159 C C . SER A 1 316 ? -27.512 -4.838 18.215 1.00 95.44 316 SER A C 1
ATOM 2161 O O . SER A 1 316 ? -28.597 -4.862 18.792 1.00 95.44 316 SER A O 1
ATOM 2163 N N . ASN A 1 317 ? -26.830 -5.947 17.918 1.00 93.94 317 ASN A N 1
ATOM 2164 C CA . ASN A 1 317 ? -27.316 -7.306 18.181 1.00 93.94 317 ASN A CA 1
ATOM 2165 C C . ASN A 1 317 ? -26.361 -8.156 19.033 1.00 93.94 317 ASN A C 1
ATOM 2167 O O . ASN A 1 317 ? -26.671 -9.316 19.298 1.00 93.94 317 ASN A O 1
ATOM 2171 N N . GLY A 1 318 ? -25.220 -7.604 19.447 1.00 95.44 318 GLY A N 1
ATOM 2172 C CA . GLY A 1 318 ? -24.211 -8.331 20.210 1.00 95.44 318 GLY A CA 1
ATOM 2173 C C . GLY A 1 318 ? -23.848 -7.669 21.527 1.00 95.44 318 GLY A C 1
ATOM 2174 O O . GLY A 1 318 ? -24.575 -6.817 22.054 1.00 95.44 318 GLY A O 1
ATOM 2175 N N . ASP A 1 319 ? -22.720 -8.122 22.053 1.00 97.31 319 ASP A N 1
ATOM 2176 C CA . ASP A 1 319 ? -22.156 -7.688 23.321 1.00 97.31 319 ASP A CA 1
ATOM 2177 C C . ASP A 1 319 ? -21.211 -6.498 23.132 1.00 97.31 319 ASP A C 1
ATOM 2179 O O . ASP A 1 319 ? -20.623 -6.307 22.065 1.00 97.31 319 ASP A O 1
ATOM 2183 N N . VAL A 1 320 ? -21.059 -5.701 24.186 1.00 97.69 320 VAL A N 1
ATOM 2184 C CA . VAL A 1 320 ? -19.995 -4.704 24.315 1.00 97.69 320 VAL A CA 1
ATOM 2185 C C . VAL A 1 320 ? -19.130 -5.109 25.503 1.00 97.69 320 VAL A C 1
ATOM 2187 O O . VAL A 1 320 ? -19.603 -5.061 26.637 1.00 97.69 320 VAL A O 1
ATOM 2190 N N . ASP A 1 321 ? -17.877 -5.468 25.234 1.00 97.50 321 ASP A N 1
ATOM 2191 C CA . ASP A 1 321 ? -16.896 -5.878 26.241 1.00 97.50 321 ASP A CA 1
ATOM 2192 C C . ASP A 1 321 ? -15.787 -4.821 26.365 1.00 97.50 321 ASP A C 1
ATOM 2194 O O . ASP A 1 321 ? -15.044 -4.570 25.407 1.00 97.50 321 ASP A O 1
ATOM 2198 N N . LEU A 1 322 ? -15.657 -4.205 27.545 1.00 96.69 322 LEU A N 1
ATOM 2199 C CA . LEU A 1 322 ? -14.661 -3.164 27.830 1.00 96.69 322 LEU A CA 1
ATOM 2200 C C . LEU A 1 322 ? -13.597 -3.677 28.812 1.00 96.69 322 LEU A C 1
ATOM 2202 O O . LEU A 1 322 ? -13.705 -3.549 30.031 1.00 96.69 322 LEU A O 1
ATOM 2206 N N . ASN A 1 323 ? -12.510 -4.224 28.275 1.00 97.00 323 ASN A N 1
ATOM 2207 C CA . ASN A 1 323 ? -11.424 -4.821 29.048 1.00 97.00 323 ASN A CA 1
ATOM 2208 C C . ASN A 1 323 ? -10.342 -3.785 29.388 1.00 97.00 323 ASN A C 1
ATOM 2210 O O . ASN A 1 323 ? -9.283 -3.753 28.759 1.00 97.00 323 ASN A O 1
ATOM 2214 N N . GLY A 1 324 ? -10.613 -2.938 30.383 1.00 96.19 324 GLY A N 1
ATOM 2215 C CA . GLY A 1 324 ? -9.689 -1.907 30.862 1.00 96.19 324 GLY A CA 1
ATOM 2216 C C . GLY A 1 324 ? -10.309 -0.984 31.910 1.00 96.19 324 GLY A C 1
ATOM 2217 O O . GLY A 1 324 ? -11.459 -1.155 32.312 1.00 96.19 324 GLY A O 1
ATOM 2218 N N . THR A 1 325 ? -9.562 0.027 32.360 1.00 97.06 325 THR A N 1
ATOM 2219 C CA . THR A 1 325 ? -10.153 1.119 33.154 1.00 97.06 325 THR A CA 1
ATOM 2220 C C . THR A 1 325 ? -10.842 2.101 32.212 1.00 97.06 325 THR A C 1
ATOM 2222 O O . THR A 1 325 ? -10.176 2.721 31.389 1.00 97.06 325 THR A O 1
ATOM 2225 N N . VAL A 1 326 ? -12.163 2.250 32.320 1.00 96.25 326 VAL A N 1
ATOM 2226 C CA . VAL A 1 326 ? -12.953 3.050 31.371 1.00 96.25 326 VAL A CA 1
ATOM 2227 C C . VAL A 1 326 ? -13.110 4.499 31.840 1.00 96.25 326 VAL A C 1
ATOM 2229 O O . VAL A 1 326 ? -13.529 4.757 32.971 1.00 96.25 326 VAL A O 1
ATOM 2232 N N . PHE A 1 327 ? -12.829 5.438 30.939 1.00 94.19 327 PHE A N 1
ATOM 2233 C CA . PHE A 1 327 ? -13.008 6.878 31.099 1.00 94.19 327 PHE A CA 1
ATOM 2234 C C . PHE A 1 327 ? -13.915 7.418 29.992 1.00 94.19 327 PHE A C 1
ATOM 2236 O O . PHE A 1 327 ? -13.782 7.055 28.826 1.00 94.19 327 PHE A O 1
ATOM 2243 N N . ALA A 1 328 ? -14.812 8.329 30.354 1.00 89.81 328 ALA A N 1
ATOM 2244 C CA . ALA A 1 328 ? -15.556 9.134 29.393 1.00 89.81 328 ALA A CA 1
ATOM 2245 C C . ALA A 1 328 ? -14.846 10.485 29.216 1.00 89.81 328 ALA A C 1
ATOM 2247 O O . ALA A 1 328 ? -14.610 11.172 30.212 1.00 89.81 328 ALA A O 1
ATOM 2248 N N . ASP A 1 329 ? -14.519 10.863 27.978 1.00 83.31 329 ASP A N 1
ATOM 2249 C CA . ASP A 1 329 ? -13.754 12.083 27.649 1.00 83.31 329 ASP A CA 1
ATOM 2250 C C . ASP A 1 329 ? -14.414 12.927 26.543 1.00 83.31 329 ASP A C 1
ATOM 2252 O O . ASP A 1 329 ? -13.785 13.429 25.618 1.00 83.31 329 ASP A O 1
ATOM 2256 N N . GLY A 1 330 ? -15.737 13.082 26.616 1.00 69.94 330 GLY A N 1
ATOM 2257 C CA . GLY A 1 330 ? -16.493 13.892 25.662 1.00 69.94 330 GLY A CA 1
ATOM 2258 C C . GLY A 1 330 ? -17.242 15.047 26.319 1.00 69.94 330 GLY A C 1
ATOM 2259 O O . GLY A 1 330 ? -17.828 14.909 27.394 1.00 69.94 330 GLY A O 1
ATOM 2260 N N . ALA A 1 331 ? -17.317 16.185 25.622 1.00 66.75 331 ALA A N 1
ATOM 2261 C CA . ALA A 1 331 ? -18.261 17.260 25.927 1.00 66.75 331 ALA A CA 1
ATOM 2262 C C . ALA A 1 331 ? -19.685 16.850 25.490 1.00 66.75 331 ALA A C 1
ATOM 2264 O O . ALA A 1 331 ? -20.249 17.402 24.551 1.00 66.75 331 ALA A O 1
ATOM 2265 N N . GLY A 1 332 ? -20.260 15.832 26.130 1.00 70.88 332 GLY A N 1
ATOM 2266 C CA . GLY A 1 332 ? -21.555 15.271 25.745 1.00 70.88 332 GLY A CA 1
ATOM 2267 C C . GLY A 1 332 ? -21.946 14.050 26.570 1.00 70.88 332 GLY A C 1
ATOM 2268 O O . GLY A 1 332 ? -21.185 13.606 27.424 1.00 70.88 332 GLY A O 1
ATOM 2269 N N . SER A 1 333 ? -23.150 13.528 26.327 1.00 79.12 333 SER A N 1
ATOM 2270 C CA . SER A 1 333 ? -23.555 12.215 26.837 1.00 79.12 333 SER A CA 1
ATOM 2271 C C . SER A 1 333 ? -22.979 11.149 25.913 1.00 79.12 333 SER A C 1
ATOM 2273 O O . SER A 1 333 ? -23.257 11.203 24.720 1.00 79.12 333 SER A O 1
ATOM 2275 N N . GLN A 1 334 ? -22.224 10.196 26.454 1.00 86.44 334 GLN A N 1
ATOM 2276 C CA . GLN A 1 334 ? -21.805 8.998 25.726 1.00 86.44 334 GLN A CA 1
ATOM 2277 C C . GLN A 1 334 ? -22.883 7.925 25.883 1.00 86.44 334 GLN A C 1
ATOM 2279 O O . GLN A 1 334 ? -23.392 7.703 26.989 1.00 86.44 334 GLN A O 1
ATOM 2284 N N . THR A 1 335 ? -23.237 7.269 24.785 1.00 86.06 335 THR A N 1
ATOM 2285 C CA . THR A 1 335 ? -24.187 6.160 24.769 1.00 86.06 335 THR A CA 1
ATOM 2286 C C . THR A 1 335 ? -23.439 4.846 24.622 1.00 86.06 335 THR A C 1
ATOM 2288 O O . THR A 1 335 ? -22.667 4.648 23.687 1.00 86.06 335 THR A O 1
ATOM 2291 N N . PHE A 1 336 ? -23.730 3.929 25.539 1.00 89.50 336 PHE A N 1
ATOM 2292 C CA . PHE A 1 336 ? -23.313 2.537 25.465 1.00 89.50 336 PHE A CA 1
ATOM 2293 C C . PHE A 1 336 ? -24.555 1.701 25.209 1.00 89.50 336 PHE A C 1
ATOM 2295 O O . PHE A 1 336 ? -25.458 1.660 26.048 1.00 89.50 336 PHE A O 1
ATOM 2302 N N . SER A 1 337 ? -24.619 1.066 24.046 1.00 91.69 337 SER A N 1
ATOM 2303 C CA . SER A 1 337 ? -25.744 0.223 23.667 1.00 91.69 337 SER A CA 1
ATOM 2304 C C . SER A 1 337 ? -25.241 -1.153 23.272 1.00 91.69 337 SER A C 1
ATOM 2306 O O . SER A 1 337 ? -24.512 -1.297 22.295 1.00 91.69 337 SER A O 1
ATOM 2308 N N . ALA A 1 338 ? -25.678 -2.162 24.016 1.00 86.06 338 ALA A N 1
ATOM 2309 C CA . ALA A 1 338 ? -25.486 -3.560 23.674 1.00 86.06 338 ALA A CA 1
ATOM 2310 C C . ALA A 1 338 ? -26.850 -4.205 23.430 1.00 86.06 338 ALA A C 1
ATOM 2312 O O . ALA A 1 338 ? -27.776 -4.038 24.229 1.00 86.06 338 ALA A O 1
ATOM 2313 N N . GLY A 1 339 ? -26.970 -4.948 22.333 1.00 78.44 339 GLY A N 1
ATOM 2314 C CA . GLY A 1 339 ? -28.157 -5.739 22.025 1.00 78.44 339 GLY A CA 1
ATOM 2315 C C . GLY A 1 339 ? -28.351 -6.903 22.998 1.00 78.44 339 GLY A C 1
ATOM 2316 O O . GLY A 1 339 ? -29.487 -7.323 23.223 1.00 78.44 339 GLY A O 1
ATOM 2317 N N . ASN A 1 340 ? -27.260 -7.398 23.594 1.00 87.81 340 ASN A N 1
ATOM 2318 C CA . ASN A 1 340 ? -27.280 -8.513 24.537 1.00 87.81 340 ASN A CA 1
ATOM 2319 C C . ASN A 1 340 ? -26.686 -8.144 25.911 1.00 87.81 340 ASN A C 1
ATOM 2321 O O . ASN A 1 340 ? -27.455 -7.919 26.849 1.00 87.81 340 ASN A O 1
ATOM 2325 N N . ALA A 1 341 ? -25.361 -8.050 26.051 1.00 84.62 341 ALA A N 1
ATOM 2326 C CA . ALA A 1 341 ? -24.702 -7.714 27.315 1.00 84.62 341 ALA A CA 1
ATOM 2327 C C . ALA A 1 341 ? -23.691 -6.565 27.184 1.00 84.62 341 ALA A C 1
ATOM 2329 O O . ALA A 1 341 ? -23.004 -6.424 26.179 1.00 84.62 341 ALA A O 1
ATOM 2330 N N . LEU A 1 342 ? -23.588 -5.758 28.240 1.00 90.50 342 LEU A N 1
ATOM 2331 C CA . LEU A 1 342 ? -22.511 -4.790 28.445 1.00 90.50 342 LEU A CA 1
ATOM 2332 C C . LEU A 1 342 ? -21.659 -5.299 29.614 1.00 90.50 342 LEU A C 1
ATOM 2334 O O . LEU A 1 342 ? -22.207 -5.432 30.718 1.00 90.50 342 LEU A O 1
ATOM 2338 N N . THR A 1 343 ? -20.382 -5.619 29.370 1.00 86.75 343 THR A N 1
ATOM 2339 C CA . THR A 1 343 ? -19.458 -6.173 30.378 1.00 86.75 343 THR A CA 1
ATOM 2340 C C . THR A 1 343 ? -18.220 -5.315 30.609 1.00 86.75 343 THR A C 1
ATOM 2342 O O . THR A 1 343 ? -17.686 -4.725 29.639 1.00 86.75 343 THR A O 1
#

Organism: NCBI:txid412755

pLDDT: mean 90.95, std 11.08, range [39.16, 98.81]

Solvent-accessible surface area (backbone atoms only — not comparable to full-atom values): 14016 Å² total; per-residue (Å²): 130,82,58,92,47,46,43,75,48,81,36,96,67,69,52,76,32,95,54,53,61,48,78,47,80,22,75,23,34,33,38,39,42,20,92,83,31,48,40,38,40,30,51,24,31,40,39,43,39,12,40,35,21,37,38,32,38,70,63,17,29,41,38,36,45,29,47,22,31,44,34,46,37,25,70,30,77,87,39,48,27,34,34,12,34,36,39,39,24,69,18,58,35,8,34,37,30,69,25,31,34,33,45,67,27,81,52,65,40,41,38,33,9,35,55,4,39,27,39,29,58,21,41,39,35,29,71,31,34,35,40,39,42,32,4,52,54,11,35,39,30,63,16,33,42,38,24,41,47,18,30,43,38,39,41,16,38,16,30,41,27,55,30,38,38,41,31,32,47,84,75,23,35,41,39,39,35,6,56,87,16,42,26,40,30,56,29,36,40,42,23,57,19,12,30,37,42,42,36,13,44,15,29,40,30,59,28,34,38,40,18,62,9,86,77,16,35,28,38,39,33,5,47,68,29,45,24,40,29,48,28,38,42,36,10,33,17,34,25,36,40,38,16,44,26,29,33,39,31,65,28,41,39,36,14,52,28,34,25,38,38,39,14,34,37,31,35,38,36,22,30,41,32,12,43,25,32,30,39,40,36,18,75,73,21,35,29,38,32,64,28,46,37,38,11,52,59,23,33,32,39,42,30,16,61,35,33,36,35,37,28,37,39,36,8,60,53,13,31,31,38,57,52,46,49,77,42,80,68,45,103,64,88,70,50,81,44,42,51,68,44,78,87